Protein AF-A0A4Y2QIJ9-F1 (afdb_monomer_lite)

InterPro domains:
  IPR002156 Ribonuclease H domain [PF00075] (15-137)
  IPR002156 Ribonuclease H domain [PS50879] (11-139)
  IPR005135 Endonuclease/exonuclease/phosphatase [PF14529] (235-350)
  IPR012337 Ribonuclease H-like superfamily [SSF53098] (15-139)
  IPR036397 Ribonuclease H superfamily [G3DSA:3.30.420.10] (7-136)
  IPR036691 Endonuclease/exonuclease/phosphatase superfamily [G3DSA:3.60.10.10] (137-353)
  IPR036691 Endonuclease/exonuclease/phosphatase superfamily [SSF56219] (145-352)

Foldseek 3Di:
DDFQDAAQDDPPFQWEKEKFWDADPLKIKIKIFTDGPNHTDDMDIWTDDSPDDRLLRRLVNLLVVLVVCVVVVGAYNYEYQPPVNVVLSRDDDDPDPSSVSSNVSCVVSRVRYNYHYDHPPDPPVNNVVRVVRRVVLSVDKQKEKEAELLLDLLLLQVVLVVCVVPVHFKYKYAQANDDPQHGPNADPLWDKWAADTDTRGIIMTGPPPPWPKAWDDHHHFKTWIWGDDNNWIEIEMHGEADLPDDLVVVLVVVVVSVPDDGDWYKYWYQQNFDDVQQWPDDHDPSNVVVVVSCVVVQKDWQDDPPAFFQAADPPDGHNRITMMIHPVVSVFKPPWGQDPPDSVDRGTMTMIIGSD

Radius of gyration: 23.05 Å; chains: 1; bounding box: 62×37×63 Å

Secondary structure (DSSP, 8-state):
-------S--TT-SEEEEEEEEEETTEEEEEEEEEETTEEEEEEEEEEPTT--HHHHHHHHHHHHHHHHHHTT--EEEEES-HHHHHHHHSS--S-HHHHHHHHHHHHTTTTEEEEE--TTSS-HHHHHHHHHHHHHTT-EEEEEEEE-TT-HHHHHHHHHHHHHHT--EEEEES--EETTEE-SS-TTSEEEEPSTTS--EEEEE--TTS--EEEEE-SSEEEEEEEETTEEEEEEEEE--TTS-SHHHHHHHHHHHTSS-SEEEEEEE-----TTTSSS---HHHHHHHHHHHHTT-EEE--SSPPPSEE-SS-EE--EEEEE-HHHHTTEEEEEE--S--SSSBPPEEEEEE-

Organism: Araneus ventricosus (NCBI:txid182803)

Sequence (356 aa):
MKLVSLPEHLPDATYEVYTDGSKINEETGLAVCILKDNDNSQNFLFKLKPYNSVFQAELEAIQFAANWAASENSKINLYTDSLSSILTLQSASSRSNFVNKAKTDLFKAKNLVGLSWVKAHVGIQGNELADQKAKLATTTEIKRVQVNLHHSIAATSTIVQRAKDQNISIACVQEMHQVRAAPVGIPSLLKLFVTQREVLKAGIICFNQDLPIMKVVSAINTVGATLPYRGKNLLIINVYCPPKKELQHTLDELENCLMLPHDTVLITGDFNSKSPVWGRDSEDERGRQLMEFVLSKGLAIVKEEDTIPTFEGSRIRSWVDITISDPFLLENIFQWRVDVEPTNSDHNSILHSQHE

pLDDT: mean 91.45, std 7.22, range [54.84, 98.69]

Structure (mmCIF, N/CA/C/O backbone):
data_AF-A0A4Y2QIJ9-F1
#
_entry.id   AF-A0A4Y2QIJ9-F1
#
loop_
_atom_site.group_PDB
_atom_site.id
_atom_site.type_symbol
_atom_site.label_atom_id
_atom_site.label_alt_id
_atom_site.label_comp_id
_atom_site.label_asym_id
_atom_site.label_entity_id
_atom_site.label_seq_id
_atom_site.pdbx_PDB_ins_code
_atom_site.Cartn_x
_atom_site.Cartn_y
_atom_site.Cartn_z
_atom_site.occupancy
_atom_site.B_iso_or_equiv
_atom_site.auth_seq_id
_atom_site.auth_comp_id
_atom_site.auth_asym_id
_atom_site.auth_atom_id
_atom_site.pdbx_PDB_model_num
AT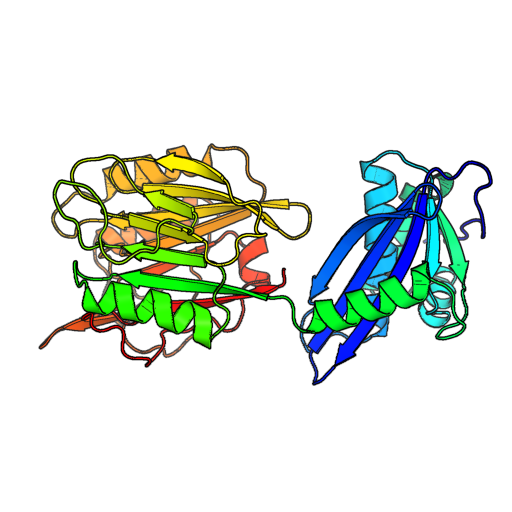OM 1 N N . MET A 1 1 ? -34.871 1.329 12.564 1.00 54.84 1 MET A N 1
ATOM 2 C CA . MET A 1 1 ? -33.537 0.871 13.016 1.00 54.84 1 MET A CA 1
ATOM 3 C C . MET A 1 1 ? -33.576 0.755 14.533 1.00 54.84 1 MET A C 1
ATOM 5 O O . MET A 1 1 ? -34.164 1.636 15.149 1.00 54.84 1 MET A O 1
ATOM 9 N N . LYS A 1 2 ? -33.089 -0.345 15.123 1.00 56.00 2 LYS A N 1
ATOM 10 C CA . LYS A 1 2 ? -33.176 -0.574 16.579 1.00 56.00 2 LYS A CA 1
ATOM 11 C C . LYS A 1 2 ? -32.126 0.280 17.300 1.00 56.00 2 LYS A C 1
ATOM 13 O O . LYS A 1 2 ? -31.017 0.405 16.789 1.00 56.00 2 LYS A O 1
ATOM 18 N N . LEU A 1 3 ? -32.492 0.873 18.439 1.00 61.41 3 LEU A N 1
ATOM 19 C CA . LEU A 1 3 ? -31.545 1.549 19.332 1.00 61.41 3 LEU A CA 1
ATOM 20 C C . LEU A 1 3 ? -30.400 0.586 19.674 1.00 61.41 3 LEU A C 1
ATOM 22 O O . LEU A 1 3 ? -30.655 -0.575 20.004 1.00 61.41 3 LEU A O 1
ATOM 26 N N . VAL A 1 4 ? -29.162 1.069 19.607 1.00 67.88 4 VAL A N 1
ATOM 27 C CA . VAL A 1 4 ? -27.997 0.334 20.101 1.00 67.88 4 VAL A CA 1
ATOM 28 C C . VAL A 1 4 ? -27.775 0.784 21.538 1.00 67.88 4 VAL A C 1
ATOM 30 O O . VAL A 1 4 ? -27.246 1.861 21.786 1.00 67.88 4 VAL A O 1
ATOM 33 N N . SER A 1 5 ? -28.251 -0.022 22.483 1.00 77.62 5 SER A N 1
ATOM 34 C CA . SER A 1 5 ? -27.912 0.110 23.898 1.00 77.62 5 SER A CA 1
ATOM 35 C C . SER A 1 5 ? -26.998 -1.058 24.237 1.00 77.62 5 SER A C 1
ATOM 37 O O . SER A 1 5 ? -27.425 -2.212 24.200 1.00 77.62 5 SER A O 1
ATOM 39 N N . LEU A 1 6 ? -25.724 -0.743 24.453 1.00 86.19 6 LEU A N 1
ATOM 40 C CA . LEU A 1 6 ? -24.725 -1.678 24.952 1.00 86.19 6 LEU A CA 1
ATOM 41 C C . LEU A 1 6 ? -24.644 -1.542 26.477 1.00 86.19 6 LEU A C 1
ATOM 43 O O . LEU A 1 6 ? -24.907 -0.449 26.989 1.00 86.19 6 LEU A O 1
ATOM 47 N N . PRO A 1 7 ? -24.308 -2.619 27.207 1.00 91.69 7 PRO A N 1
ATOM 48 C CA . PRO A 1 7 ? -23.958 -2.492 28.615 1.00 91.69 7 PRO A CA 1
ATOM 49 C C . PRO A 1 7 ? -22.721 -1.598 28.759 1.00 91.69 7 PRO A C 1
ATOM 51 O O . PRO A 1 7 ? -21.870 -1.575 27.875 1.00 91.69 7 PRO A O 1
ATOM 54 N N . GLU A 1 8 ? -22.600 -0.878 29.872 1.00 89.88 8 GLU A N 1
ATOM 55 C CA . GLU A 1 8 ? -21.399 -0.073 30.136 1.00 89.88 8 GLU A CA 1
ATOM 56 C C . GLU A 1 8 ? -20.168 -0.968 30.330 1.00 89.88 8 GLU A C 1
ATOM 58 O O . GLU A 1 8 ? -19.089 -0.668 29.823 1.00 89.88 8 GLU A O 1
ATOM 63 N N . HIS A 1 9 ? -20.346 -2.107 31.004 1.00 92.69 9 HIS A N 1
ATOM 64 C CA . HIS A 1 9 ? -19.265 -3.015 31.365 1.00 92.69 9 HIS A CA 1
ATOM 65 C C . HIS A 1 9 ? -19.709 -4.480 31.271 1.00 92.69 9 HIS A C 1
ATOM 67 O O . HIS A 1 9 ? -20.814 -4.841 31.689 1.00 92.69 9 HIS A O 1
ATOM 73 N N . LEU A 1 10 ? -18.830 -5.326 30.738 1.00 93.75 10 LEU A N 1
ATOM 74 C CA . LEU A 1 10 ? -18.953 -6.776 30.709 1.00 93.75 10 LEU A CA 1
ATOM 75 C C . LEU A 1 10 ? -18.001 -7.375 31.760 1.00 93.75 10 LEU A C 1
ATOM 77 O O . LEU A 1 10 ? -16.786 -7.240 31.620 1.00 93.75 10 LEU A O 1
ATOM 81 N N . PRO A 1 11 ? -18.520 -8.066 32.793 1.00 88.88 11 PRO A N 1
ATOM 82 C CA . PRO A 1 11 ? -17.699 -8.580 33.894 1.00 88.88 11 PRO A CA 1
ATOM 83 C C . PRO A 1 11 ? -16.759 -9.723 33.480 1.00 88.88 11 PRO A C 1
ATOM 85 O O . PRO A 1 11 ? -15.837 -10.052 34.216 1.00 88.88 11 PRO A O 1
ATOM 88 N N . ASP A 1 12 ? -17.003 -10.347 32.328 1.00 92.06 12 ASP A N 1
ATOM 89 C CA . ASP A 1 12 ? -16.194 -11.426 31.761 1.00 9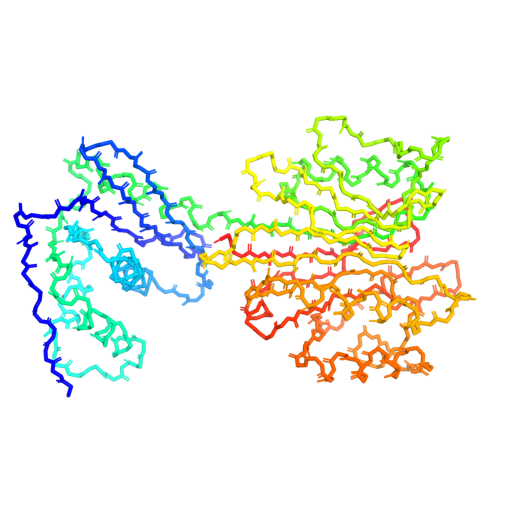2.06 12 ASP A CA 1
ATOM 90 C C . ASP A 1 12 ? -15.488 -11.014 30.457 1.00 92.06 12 ASP A C 1
ATOM 92 O O . ASP A 1 12 ? -15.211 -11.850 29.592 1.00 92.06 12 ASP A O 1
ATOM 96 N N . ALA A 1 13 ? -15.210 -9.715 30.298 1.00 93.06 13 ALA A N 1
ATOM 97 C CA . ALA A 1 13 ? -14.377 -9.222 29.210 1.00 93.06 13 ALA A CA 1
ATOM 98 C C . ALA A 1 13 ? -12.948 -9.769 29.320 1.00 93.06 13 ALA A C 1
ATOM 100 O O . ALA A 1 13 ? -12.354 -9.827 30.392 1.00 93.06 13 ALA A O 1
ATOM 101 N N . THR A 1 14 ? -12.393 -10.173 28.180 1.00 95.62 14 THR A N 1
ATOM 102 C CA . THR A 1 14 ? -11.007 -10.648 28.067 1.00 95.62 14 THR A CA 1
ATOM 103 C C . THR A 1 14 ? -10.028 -9.494 27.857 1.00 95.62 14 THR A C 1
ATOM 105 O O . THR A 1 14 ? -8.853 -9.620 28.196 1.00 95.62 14 THR A O 1
ATOM 108 N N . TYR A 1 15 ? -10.507 -8.384 27.290 1.00 97.00 15 TYR A N 1
ATOM 109 C CA . TYR A 1 15 ? -9.686 -7.235 26.930 1.00 97.00 15 TYR A CA 1
ATOM 110 C C . TYR A 1 15 ? -10.344 -5.924 27.346 1.00 97.00 15 TYR A C 1
ATOM 112 O O . TYR A 1 15 ? -11.557 -5.744 27.206 1.00 97.00 15 TYR A O 1
ATOM 120 N N . GLU A 1 16 ? -9.503 -4.986 27.760 1.00 97.44 16 GLU A N 1
ATOM 121 C CA . GLU A 1 16 ? -9.857 -3.584 27.937 1.00 97.44 16 GLU A CA 1
ATOM 122 C C . GLU A 1 16 ? -9.381 -2.838 26.685 1.00 97.44 16 GLU A C 1
ATOM 124 O O . GLU A 1 16 ? -8.212 -2.918 26.308 1.00 97.44 16 GLU A O 1
ATOM 129 N N . VAL A 1 17 ? -10.286 -2.154 25.994 1.00 97.88 17 VAL A N 1
ATOM 130 C CA . VAL A 1 17 ? -10.015 -1.509 24.707 1.00 97.88 17 VAL A CA 1
ATOM 131 C C . VAL A 1 17 ? -10.253 -0.016 24.837 1.00 97.88 17 VAL A C 1
ATOM 133 O O . VAL A 1 17 ? -11.321 0.405 25.261 1.00 97.88 17 VAL A O 1
ATOM 136 N N . TYR A 1 18 ? -9.276 0.791 24.443 1.00 98.25 18 TYR A N 1
ATOM 137 C CA . TYR A 1 18 ? -9.359 2.248 24.462 1.00 98.25 18 TYR A CA 1
ATOM 138 C C . TYR A 1 18 ? -9.296 2.788 23.041 1.00 98.25 18 TYR A C 1
ATOM 140 O O . TYR A 1 18 ? -8.520 2.295 22.222 1.00 98.25 18 TYR A O 1
ATOM 148 N N . THR A 1 19 ? -10.107 3.795 22.745 1.00 98.06 19 THR A N 1
ATOM 149 C CA . THR A 1 19 ? -10.166 4.412 21.417 1.00 98.06 19 THR A CA 1
ATOM 150 C C . THR A 1 19 ? -10.087 5.916 21.504 1.00 98.06 19 THR A C 1
ATOM 152 O O . THR A 1 19 ? -10.649 6.489 22.434 1.00 98.06 19 THR A O 1
ATOM 155 N N . ASP A 1 20 ? -9.459 6.522 20.504 1.00 97.81 20 ASP A N 1
ATOM 156 C CA . ASP A 1 20 ? -9.386 7.973 20.364 1.00 97.81 20 ASP A CA 1
ATOM 157 C C . ASP A 1 20 ? -9.325 8.380 18.886 1.00 97.81 20 ASP A C 1
ATOM 159 O O . ASP A 1 20 ? -8.860 7.618 18.023 1.00 97.81 20 ASP A O 1
ATOM 163 N N . GLY A 1 21 ? -9.797 9.590 18.598 1.00 96.44 21 GLY A N 1
ATOM 164 C CA . GLY A 1 21 ? -9.720 10.258 17.311 1.00 96.44 21 GLY A CA 1
ATOM 165 C C . GLY A 1 21 ? -8.987 11.591 17.434 1.00 96.44 21 GLY A C 1
ATOM 166 O O . GLY A 1 21 ? -9.374 12.476 18.187 1.00 96.44 21 GLY A O 1
ATOM 167 N N . SER A 1 22 ? -7.967 11.804 16.607 1.00 94.69 22 SER A N 1
ATOM 168 C CA . SER A 1 22 ? -7.167 13.027 16.632 1.00 94.69 22 SER A CA 1
ATOM 169 C C . SER A 1 22 ? -7.190 13.759 15.298 1.00 94.69 22 SER A C 1
ATOM 171 O O . SER A 1 22 ? -7.307 13.152 14.233 1.00 94.69 22 SER A O 1
ATOM 173 N N . LYS A 1 23 ? -7.048 15.086 15.351 1.00 93.69 23 LYS A N 1
ATOM 174 C CA . LYS A 1 23 ? -6.828 15.919 14.168 1.00 93.69 23 LYS A CA 1
ATOM 175 C C . LYS A 1 23 ? -5.707 16.922 14.432 1.00 93.69 23 LYS A C 1
ATOM 177 O O . LYS A 1 23 ? -5.821 17.755 15.329 1.00 93.69 23 LYS A O 1
ATOM 182 N N . ILE A 1 24 ? -4.638 16.850 13.640 1.00 86.25 24 ILE A N 1
ATOM 183 C CA . ILE A 1 24 ? -3.457 17.722 13.717 1.00 86.25 24 ILE A CA 1
ATOM 184 C C . ILE A 1 24 ? -3.141 18.225 12.308 1.00 86.25 24 ILE A C 1
ATOM 186 O O . ILE A 1 24 ? -3.001 17.423 11.397 1.00 86.25 24 ILE A O 1
ATOM 190 N N . ASN A 1 25 ? -2.983 19.540 12.116 1.00 83.12 25 ASN A N 1
ATOM 191 C CA . ASN A 1 25 ? -2.602 20.139 10.822 1.00 83.12 25 ASN A CA 1
ATOM 192 C C . ASN A 1 25 ? -3.468 19.670 9.632 1.00 83.12 25 ASN A C 1
ATOM 194 O O . ASN A 1 25 ? -2.941 19.315 8.584 1.00 83.12 25 ASN A O 1
ATOM 198 N N . GLU A 1 26 ? -4.792 19.641 9.803 1.00 82.50 26 GLU A N 1
ATOM 199 C CA . GLU A 1 26 ? -5.766 19.085 8.843 1.00 82.50 26 GLU A CA 1
ATOM 200 C C . GLU A 1 26 ? -5.695 17.570 8.591 1.00 82.50 26 GLU A C 1
ATOM 202 O O . GLU A 1 26 ? -6.558 17.026 7.908 1.00 82.50 26 GLU A O 1
ATOM 207 N N . GLU A 1 27 ? -4.764 16.858 9.214 1.00 83.75 27 GLU A N 1
ATOM 208 C CA . GLU A 1 27 ? -4.661 15.405 9.135 1.00 83.75 27 GLU A CA 1
ATOM 209 C C . GLU A 1 27 ? -5.441 14.754 10.265 1.00 83.75 27 GLU A C 1
ATOM 211 O O . GLU A 1 27 ? -5.302 15.133 11.428 1.00 83.75 27 GLU A O 1
ATOM 216 N N . THR A 1 28 ? -6.262 13.764 9.928 1.00 89.81 28 THR A N 1
ATOM 217 C CA . THR A 1 28 ? -7.117 13.073 10.896 1.00 89.81 28 THR A CA 1
ATOM 218 C C . THR A 1 28 ? -6.624 11.646 11.077 1.00 89.81 28 THR A C 1
ATOM 220 O O . THR A 1 28 ? -6.362 10.954 10.099 1.00 89.81 28 THR A O 1
ATOM 223 N N . GLY A 1 29 ? -6.497 11.198 12.317 1.00 91.94 29 GLY A N 1
ATOM 224 C CA . GLY A 1 29 ? -6.043 9.863 12.679 1.00 91.94 29 GLY A CA 1
ATOM 225 C C . GLY A 1 29 ? -6.938 9.279 13.758 1.00 91.94 29 GLY A C 1
ATOM 226 O O . GLY A 1 29 ? -7.604 10.012 14.484 1.00 91.94 29 GLY A O 1
ATOM 227 N N . LEU A 1 30 ? -6.977 7.959 13.850 1.00 94.31 30 LEU A N 1
ATOM 228 C CA . LEU A 1 30 ? -7.685 7.255 14.909 1.00 94.31 30 LEU A CA 1
ATOM 229 C C . LEU A 1 30 ? -6.822 6.120 15.446 1.00 94.31 30 LEU A C 1
ATOM 231 O O . LEU A 1 30 ? -5.966 5.593 14.727 1.00 94.31 30 LEU A O 1
ATOM 235 N N . ALA A 1 31 ? -7.075 5.726 16.688 1.00 95.50 31 ALA A N 1
ATOM 236 C CA . ALA A 1 31 ? -6.424 4.578 17.291 1.00 95.50 31 ALA A CA 1
ATOM 237 C C . ALA A 1 31 ? -7.385 3.686 18.076 1.00 95.50 31 ALA A C 1
ATOM 239 O O . ALA A 1 31 ? -8.376 4.146 18.643 1.00 95.50 31 ALA A O 1
ATOM 240 N N . VAL A 1 32 ? -7.041 2.398 18.119 1.00 97.06 32 VAL A N 1
ATOM 241 C CA . VAL A 1 32 ? -7.670 1.370 18.950 1.00 97.06 32 VAL A CA 1
ATOM 242 C C . VAL A 1 32 ? -6.566 0.611 19.683 1.00 97.06 32 VAL A C 1
ATOM 244 O O . VAL A 1 32 ? -5.753 -0.073 19.059 1.00 97.06 32 VAL A O 1
ATOM 247 N N . CYS A 1 33 ? -6.527 0.747 21.003 1.00 96.88 33 CYS A N 1
ATOM 248 C CA . CYS A 1 33 ? -5.517 0.172 21.884 1.00 96.88 33 CYS A CA 1
ATOM 249 C C . CYS A 1 33 ? -6.130 -0.956 22.709 1.00 96.88 33 CYS A C 1
ATOM 251 O O . CYS A 1 33 ? -7.067 -0.728 23.468 1.00 96.88 33 CYS A O 1
ATOM 253 N N . ILE A 1 34 ? -5.602 -2.166 22.561 1.00 96.25 34 ILE A N 1
ATOM 254 C CA . ILE A 1 34 ? -6.105 -3.387 23.188 1.00 96.25 34 ILE A CA 1
ATOM 255 C C . ILE A 1 34 ? -5.151 -3.790 24.301 1.00 96.25 34 ILE A C 1
ATOM 257 O O . ILE A 1 34 ? -3.984 -4.114 24.057 1.00 96.25 34 ILE A O 1
ATOM 261 N N . LEU A 1 35 ? -5.660 -3.777 25.527 1.00 96.31 35 LEU A N 1
ATOM 262 C CA . LEU A 1 35 ? -4.942 -4.153 26.731 1.00 96.31 35 LEU A CA 1
ATOM 263 C C . LEU A 1 35 ? -5.474 -5.490 27.245 1.00 96.31 35 LEU A C 1
ATOM 265 O O . LEU A 1 35 ? -6.681 -5.737 27.269 1.00 96.31 35 LEU A O 1
ATOM 269 N N . LYS A 1 36 ? -4.556 -6.348 27.682 1.00 94.38 36 LYS A N 1
ATOM 270 C CA . LYS A 1 36 ? -4.861 -7.601 28.370 1.00 94.38 36 LYS A CA 1
ATOM 271 C C . LYS A 1 36 ? -4.128 -7.592 29.701 1.00 94.38 36 LYS A C 1
ATOM 273 O O . LYS A 1 36 ? -2.933 -7.332 29.721 1.00 94.38 36 LYS A O 1
ATOM 278 N N . ASP A 1 37 ? -4.845 -7.835 30.794 1.00 89.56 37 ASP A N 1
ATOM 279 C CA . ASP A 1 37 ? -4.282 -7.792 32.152 1.00 89.56 37 ASP A CA 1
ATOM 280 C C . ASP A 1 37 ? -3.562 -6.454 32.464 1.00 89.56 37 ASP A C 1
ATOM 282 O O . ASP A 1 37 ? -2.552 -6.423 33.158 1.00 89.56 37 ASP A O 1
ATOM 286 N N . ASN A 1 38 ? -4.099 -5.338 31.943 1.00 84.00 38 ASN A N 1
ATOM 287 C CA . ASN A 1 38 ? -3.532 -3.973 31.957 1.00 84.00 38 ASN A CA 1
ATOM 288 C C . ASN A 1 38 ? -2.234 -3.758 31.160 1.00 84.00 38 ASN A C 1
ATOM 290 O O . ASN A 1 38 ? -1.767 -2.622 31.066 1.00 84.00 38 ASN A O 1
ATOM 294 N N . ASP A 1 39 ? -1.695 -4.790 30.520 1.00 89.50 39 ASP A N 1
ATOM 295 C CA . ASP A 1 39 ? -0.560 -4.652 29.619 1.00 89.50 39 ASP A CA 1
ATOM 296 C C . ASP A 1 39 ? -1.029 -4.376 28.189 1.00 89.50 39 ASP A C 1
ATOM 298 O O . ASP A 1 39 ? -1.986 -4.967 27.680 1.00 89.50 39 ASP A O 1
ATOM 302 N N . ASN A 1 40 ? -0.332 -3.463 27.512 1.00 91.06 40 ASN A N 1
ATOM 303 C CA . ASN A 1 40 ? -0.583 -3.158 26.109 1.00 91.06 40 ASN A CA 1
ATOM 304 C C . ASN A 1 40 ? -0.273 -4.384 25.234 1.00 91.06 40 ASN A C 1
ATOM 306 O O . ASN A 1 40 ? 0.892 -4.744 25.058 1.00 91.06 40 ASN A O 1
ATOM 310 N N . SER A 1 41 ? -1.313 -4.988 24.657 1.00 88.94 41 SER A N 1
ATOM 311 C CA . SER A 1 41 ? -1.207 -6.202 23.848 1.00 88.94 41 SER A CA 1
ATOM 312 C C . SER A 1 41 ? -1.114 -5.888 22.358 1.00 88.94 41 SER A C 1
ATOM 314 O O . SER A 1 41 ? -0.232 -6.414 21.681 1.00 88.94 41 SER A O 1
ATOM 316 N N . GLN A 1 42 ? -2.008 -5.047 21.835 1.00 88.75 42 GLN A N 1
ATOM 317 C CA . GLN A 1 42 ? -2.078 -4.736 20.408 1.00 88.75 42 GLN A CA 1
ATOM 318 C C . GLN A 1 42 ? -2.611 -3.322 20.186 1.00 88.75 42 GLN A C 1
ATOM 320 O O . GLN A 1 42 ? -3.502 -2.876 20.896 1.00 88.75 42 GLN A O 1
ATOM 325 N N . ASN A 1 43 ? -2.094 -2.628 19.170 1.00 89.75 43 ASN A N 1
ATOM 326 C CA . ASN A 1 43 ? -2.580 -1.309 18.777 1.00 89.75 43 ASN A CA 1
ATOM 327 C C . ASN A 1 43 ? -2.869 -1.277 17.282 1.00 89.75 43 ASN A C 1
ATOM 329 O O . ASN A 1 43 ? -2.071 -1.769 16.486 1.00 89.75 43 ASN A O 1
ATOM 333 N N . PHE A 1 44 ? -3.971 -0.637 16.920 1.00 86.50 44 PHE A N 1
ATOM 334 C CA . PHE A 1 44 ? -4.333 -0.328 15.547 1.00 86.50 44 PHE A CA 1
ATOM 335 C C . PHE A 1 44 ? -4.382 1.180 15.383 1.00 86.50 44 PHE A C 1
ATOM 337 O O . PHE A 1 44 ? -5.033 1.865 16.169 1.00 86.50 44 PHE A O 1
ATOM 344 N N . LEU A 1 45 ? -3.661 1.692 14.396 1.00 88.62 45 LEU A N 1
ATOM 345 C CA . LEU A 1 45 ? -3.603 3.107 14.065 1.00 88.62 45 LEU A CA 1
ATOM 346 C C . LEU A 1 45 ? -4.048 3.231 12.618 1.00 88.62 45 LEU A C 1
ATOM 348 O O . LEU A 1 45 ? -3.567 2.475 11.781 1.00 88.62 45 LEU A O 1
ATOM 352 N N . PHE A 1 46 ? -4.953 4.163 12.335 1.00 83.12 46 PHE A N 1
ATOM 353 C CA . PHE A 1 46 ? -5.369 4.434 10.965 1.00 83.12 46 PHE A CA 1
ATOM 354 C C . PHE A 1 46 ? -5.398 5.929 10.719 1.00 83.12 46 PHE A C 1
ATOM 356 O O . PHE A 1 46 ? -6.006 6.688 11.477 1.00 83.12 46 PHE A O 1
ATOM 363 N N . LYS A 1 47 ? -4.797 6.345 9.608 1.00 84.25 47 LYS A N 1
ATOM 364 C CA . LYS A 1 47 ? -4.963 7.702 9.100 1.00 84.25 47 LYS A CA 1
ATOM 365 C C . LYS A 1 47 ? -6.231 7.780 8.242 1.00 84.25 47 LYS A C 1
ATOM 367 O O . LYS A 1 47 ? -6.484 6.923 7.393 1.00 84.25 47 LYS A O 1
ATOM 372 N N . LEU A 1 48 ? -7.058 8.786 8.504 1.00 84.44 48 LEU A N 1
ATOM 373 C CA . LEU A 1 48 ? -8.265 9.109 7.746 1.00 84.44 48 LEU A CA 1
ATOM 374 C C . LEU A 1 48 ? -7.980 10.214 6.723 1.00 84.44 48 LEU A C 1
ATOM 376 O O . LEU A 1 48 ? -6.926 10.847 6.740 1.00 84.44 48 LEU A O 1
ATOM 380 N N . LYS A 1 49 ? -8.938 10.463 5.822 1.00 80.25 49 LYS A N 1
ATOM 381 C CA . LYS A 1 49 ? -8.786 11.500 4.796 1.00 80.25 49 LYS A CA 1
ATOM 382 C C . LYS A 1 49 ? -8.765 12.888 5.461 1.00 80.25 49 LYS A C 1
ATOM 384 O O . LYS A 1 49 ? -9.456 13.083 6.462 1.00 80.25 49 LYS A O 1
ATOM 389 N N . PRO A 1 50 ? -8.062 13.889 4.898 1.00 76.19 50 PRO A N 1
ATOM 390 C CA . PRO A 1 50 ? -7.899 15.201 5.548 1.00 76.19 50 PRO A CA 1
ATOM 391 C C . PRO A 1 50 ? -9.221 15.927 5.872 1.00 76.19 50 PRO A C 1
ATOM 393 O O . PRO A 1 50 ? -9.351 16.658 6.855 1.00 76.19 50 PRO A O 1
ATOM 396 N N . TYR A 1 51 ? -10.256 15.686 5.063 1.00 84.19 51 TYR A N 1
ATOM 397 C CA . TYR A 1 51 ? -11.587 16.262 5.265 1.00 84.19 51 TYR A CA 1
ATOM 398 C C . TYR A 1 51 ? -12.421 15.560 6.347 1.00 84.19 51 TYR A C 1
ATOM 400 O O . TYR A 1 51 ? -13.531 16.011 6.638 1.00 84.19 51 TYR A O 1
ATOM 408 N N . ASN A 1 52 ? -11.940 14.456 6.928 1.00 90.44 52 ASN A N 1
ATOM 409 C CA . ASN A 1 52 ? -12.617 13.827 8.051 1.00 90.44 52 ASN A CA 1
ATOM 410 C C . ASN A 1 52 ? -12.557 14.723 9.299 1.00 90.44 52 ASN A C 1
ATOM 412 O O . ASN A 1 52 ? -11.659 15.549 9.475 1.00 90.44 52 ASN A O 1
ATOM 416 N N . SER A 1 53 ? -13.565 14.592 10.161 1.00 94.06 53 SER A N 1
ATOM 417 C CA . SER A 1 53 ? -13.598 15.266 11.459 1.00 94.06 53 SER A CA 1
ATOM 418 C C . SER A 1 53 ? -13.134 14.335 12.576 1.00 94.06 53 SER A C 1
ATOM 420 O O . SER A 1 53 ? -13.239 13.115 12.453 1.00 94.06 53 SER A O 1
ATOM 422 N N . VAL A 1 54 ? -12.714 14.912 13.706 1.00 95.69 54 VAL A N 1
ATOM 423 C CA . VAL A 1 54 ? -12.430 14.157 14.941 1.00 95.69 54 VAL A CA 1
ATOM 424 C C . VAL A 1 54 ? -13.612 13.259 15.312 1.00 95.69 54 VAL A C 1
ATOM 426 O O . VAL A 1 54 ? -13.438 12.079 15.562 1.00 95.69 54 VAL A O 1
ATOM 429 N N . PHE A 1 55 ? -14.843 13.767 15.217 1.00 95.12 55 PHE A N 1
ATOM 430 C CA . PHE A 1 55 ? -16.046 12.969 15.471 1.00 95.12 55 PHE A CA 1
ATOM 431 C C . PHE A 1 55 ? -16.162 11.720 14.576 1.00 95.12 55 PHE A C 1
ATOM 433 O O . PHE A 1 55 ? -16.616 10.673 15.028 1.00 95.12 55 PHE A O 1
ATOM 440 N N . GLN A 1 56 ? -15.774 11.813 13.301 1.00 94.50 56 GLN A N 1
ATOM 441 C CA . GLN A 1 56 ? -15.759 10.643 12.421 1.00 94.50 56 GLN A CA 1
ATOM 442 C C . GLN A 1 56 ? -14.644 9.667 12.801 1.00 94.50 56 GLN A C 1
ATOM 444 O O . GLN A 1 56 ? -14.878 8.466 12.741 1.00 94.50 56 GLN A O 1
ATOM 449 N N . ALA A 1 57 ? -13.478 10.169 13.215 1.00 95.25 57 ALA A N 1
ATOM 450 C CA . ALA A 1 57 ? -12.374 9.349 13.707 1.00 95.25 57 ALA A CA 1
ATOM 451 C C . ALA A 1 57 ? -12.768 8.544 14.950 1.00 95.25 57 ALA A C 1
ATOM 453 O O . ALA A 1 57 ? -12.619 7.327 14.956 1.00 95.25 57 ALA A O 1
ATOM 454 N N . GLU A 1 58 ? -13.369 9.204 15.939 1.00 97.56 58 GLU A N 1
ATOM 455 C CA . GLU A 1 58 ? -13.901 8.578 17.154 1.00 97.56 58 GLU A CA 1
ATOM 456 C C . GLU A 1 58 ? -14.910 7.470 16.844 1.00 97.56 58 GLU A C 1
ATOM 458 O O . GLU A 1 58 ? -14.815 6.345 17.335 1.00 97.56 58 GLU A O 1
ATOM 463 N N . LEU A 1 59 ? -15.889 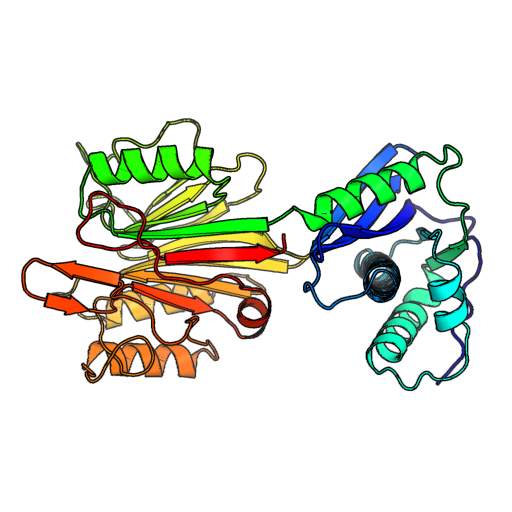7.773 15.986 1.00 95.75 59 LEU A N 1
ATOM 464 C CA . LEU A 1 59 ? -16.942 6.816 15.665 1.00 95.75 59 LEU A CA 1
ATOM 465 C C . LEU A 1 59 ? -16.410 5.617 14.868 1.00 95.75 59 LEU A C 1
ATOM 467 O O . LEU A 1 59 ? -16.856 4.492 15.097 1.00 95.75 59 LEU A O 1
ATOM 471 N N . GLU A 1 60 ? -15.462 5.848 13.958 1.00 94.56 60 GLU A N 1
ATOM 472 C CA . GLU A 1 60 ? -14.796 4.787 13.197 1.00 94.56 60 GLU A CA 1
ATOM 473 C C . GLU A 1 60 ? -13.916 3.922 14.115 1.00 94.56 60 GLU A C 1
ATOM 475 O O . GLU A 1 60 ? -13.903 2.703 13.962 1.00 94.56 60 GLU A O 1
ATOM 480 N N . ALA A 1 61 ? -13.253 4.507 15.120 1.00 96.56 61 ALA A N 1
ATOM 481 C CA . ALA A 1 61 ? -12.480 3.768 16.121 1.00 96.56 61 ALA A CA 1
ATOM 482 C C . ALA A 1 61 ? -13.372 2.820 16.942 1.00 96.56 61 ALA A C 1
ATOM 484 O O . ALA A 1 61 ? -13.067 1.634 17.093 1.00 96.56 61 ALA A O 1
ATOM 485 N N . ILE A 1 62 ? -14.532 3.314 17.392 1.00 97.00 62 ILE A N 1
ATOM 486 C CA . ILE A 1 62 ? -15.546 2.515 18.098 1.00 97.00 62 ILE A CA 1
ATOM 487 C C . ILE A 1 62 ? -16.087 1.394 17.198 1.00 97.00 62 ILE A C 1
ATOM 489 O O . ILE A 1 62 ? -16.217 0.245 17.630 1.00 97.00 62 ILE A O 1
ATOM 493 N N . GLN A 1 63 ? -16.396 1.707 15.935 1.00 95.50 63 GLN A N 1
ATOM 494 C CA . GLN A 1 63 ? -16.858 0.716 14.962 1.00 95.50 63 GLN A CA 1
ATOM 495 C C . GLN A 1 63 ? -15.797 -0.362 14.706 1.00 95.50 63 GLN A C 1
ATOM 497 O O . GLN A 1 63 ? -16.133 -1.548 14.646 1.00 95.50 63 GLN A O 1
ATOM 502 N N . PHE A 1 64 ? -14.528 0.029 14.575 1.00 94.88 64 PHE A N 1
ATOM 503 C CA . PHE A 1 64 ? -13.415 -0.892 14.384 1.00 94.88 64 PHE A CA 1
ATOM 504 C C . PHE A 1 64 ? -13.274 -1.846 15.573 1.00 94.88 64 PHE A C 1
ATOM 506 O O . PHE A 1 64 ? -13.238 -3.058 15.370 1.00 94.88 64 PHE A O 1
ATOM 513 N N . ALA A 1 65 ? -13.269 -1.327 16.804 1.00 96.62 65 ALA A N 1
ATOM 514 C CA . ALA A 1 65 ? -13.174 -2.142 18.016 1.00 96.62 65 ALA A CA 1
ATOM 515 C C . ALA A 1 65 ? -14.307 -3.181 18.113 1.00 96.62 65 ALA A C 1
ATOM 517 O O . ALA A 1 65 ? -14.067 -4.339 18.457 1.00 96.62 65 ALA A O 1
ATOM 518 N N . ALA A 1 66 ? -15.535 -2.800 17.745 1.00 95.06 66 ALA A N 1
ATOM 519 C CA . ALA A 1 66 ? -16.670 -3.720 17.719 1.00 95.06 66 ALA A CA 1
ATOM 520 C C . ALA A 1 66 ? -16.512 -4.834 16.668 1.00 95.06 66 ALA A C 1
ATOM 522 O O . ALA A 1 66 ? -16.830 -5.994 16.937 1.00 95.06 66 ALA A O 1
ATOM 523 N N . ASN A 1 67 ? -16.002 -4.495 15.481 1.00 93.19 67 ASN A N 1
ATOM 524 C CA . ASN A 1 67 ? -15.729 -5.474 14.430 1.00 93.19 67 ASN A CA 1
ATOM 525 C C . ASN A 1 67 ? -14.582 -6.419 14.811 1.00 93.19 67 ASN A C 1
ATOM 527 O O . ASN A 1 67 ? -14.693 -7.617 14.561 1.00 93.19 67 ASN A O 1
ATOM 531 N N . TRP A 1 68 ? -13.536 -5.906 15.463 1.00 94.44 68 TRP A N 1
ATOM 532 C CA . TRP A 1 68 ? -12.439 -6.713 16.000 1.00 94.44 68 TRP A CA 1
ATOM 533 C C . TRP A 1 68 ? -12.931 -7.711 17.057 1.00 94.44 68 TRP A C 1
ATOM 535 O O . TRP A 1 68 ? -12.639 -8.901 16.977 1.00 94.44 68 TRP A O 1
ATOM 545 N N . ALA A 1 69 ? -13.768 -7.265 18.001 1.00 95.19 69 ALA A N 1
ATOM 546 C CA . ALA A 1 69 ? -14.368 -8.155 18.998 1.00 95.19 69 ALA A CA 1
ATOM 547 C C . ALA A 1 69 ? -15.178 -9.288 18.345 1.00 95.19 69 ALA A C 1
ATOM 549 O O . ALA A 1 69 ? -15.110 -10.440 18.774 1.00 95.19 69 ALA A O 1
ATOM 550 N N . ALA A 1 70 ? -15.920 -8.971 17.279 1.00 93.38 70 ALA A N 1
ATOM 551 C CA . ALA A 1 70 ? -16.683 -9.953 16.520 1.00 93.38 70 ALA A CA 1
ATOM 552 C C . ALA A 1 70 ? -15.795 -10.931 15.731 1.00 93.38 70 ALA A C 1
ATOM 554 O O . ALA A 1 70 ? -16.122 -12.116 15.686 1.00 93.38 70 ALA A O 1
ATOM 555 N N . SER A 1 71 ? -14.691 -10.470 15.129 1.00 89.81 71 SER A N 1
ATOM 556 C CA . SER A 1 71 ? -13.776 -11.330 14.363 1.00 89.81 71 SER A CA 1
ATOM 557 C C . SER A 1 71 ? -12.983 -12.281 15.255 1.00 89.81 71 SER A C 1
ATOM 559 O O . SER A 1 71 ? -12.850 -13.454 14.923 1.00 89.81 71 SER A O 1
ATOM 561 N N . GLU A 1 72 ? -12.527 -11.798 16.411 1.00 91.69 72 GLU A N 1
ATOM 562 C CA . GLU A 1 72 ? -11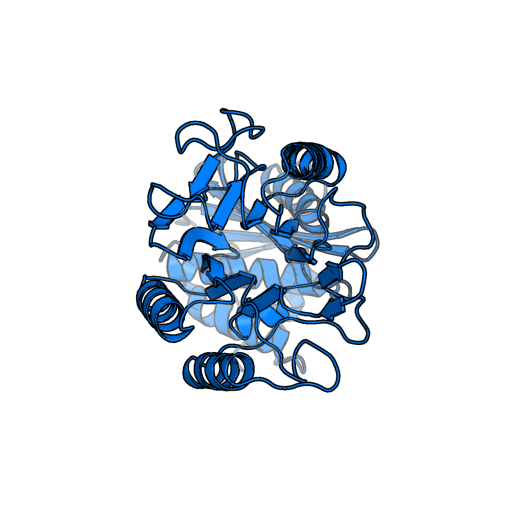.807 -12.598 17.411 1.00 91.69 72 GLU A CA 1
ATOM 563 C C . GLU A 1 72 ? -12.748 -13.401 18.323 1.00 91.69 72 GLU A C 1
ATOM 565 O O . GLU A 1 72 ? -12.293 -14.124 19.210 1.00 91.69 72 GLU A O 1
ATOM 570 N N . ASN A 1 73 ? -14.068 -13.245 18.154 1.00 93.88 73 ASN A N 1
ATOM 571 C CA . ASN A 1 73 ? -15.100 -13.813 19.024 1.00 93.88 73 ASN A CA 1
ATOM 572 C C . ASN A 1 73 ? -14.789 -13.595 20.523 1.00 93.88 73 ASN A C 1
ATOM 574 O O . ASN A 1 73 ? -14.928 -14.498 21.352 1.00 93.88 73 ASN A O 1
ATOM 578 N N . SER A 1 74 ? -14.326 -12.390 20.855 1.00 94.75 74 SER A N 1
ATOM 579 C CA . SER A 1 74 ? -13.799 -12.025 22.171 1.00 94.75 74 SER A CA 1
ATOM 580 C C . SER A 1 74 ? -14.656 -10.946 22.819 1.00 94.75 74 SER A C 1
ATOM 582 O O . SER A 1 74 ? -15.122 -10.022 22.154 1.00 94.75 74 SER A O 1
ATOM 584 N N . LYS A 1 75 ? -14.868 -11.055 24.135 1.00 97.19 75 LYS A N 1
ATOM 585 C CA . LYS A 1 75 ? -15.579 -10.032 24.909 1.00 97.19 75 LYS A CA 1
ATOM 586 C C . LYS A 1 75 ? -14.631 -8.903 25.297 1.00 97.19 75 LYS A C 1
ATOM 588 O O . LYS A 1 75 ? -13.546 -9.179 25.810 1.00 97.19 75 LYS A O 1
ATOM 593 N N . ILE A 1 76 ? -15.053 -7.660 25.100 1.00 97.69 76 ILE A N 1
ATOM 594 C CA . ILE A 1 76 ? -14.263 -6.460 25.374 1.00 97.69 76 ILE A CA 1
ATOM 595 C C . ILE A 1 76 ? -15.044 -5.431 26.189 1.00 97.69 76 ILE A C 1
ATOM 597 O O . ILE A 1 76 ? -16.257 -5.276 26.017 1.00 97.69 76 ILE A O 1
ATOM 601 N N . ASN A 1 77 ? -14.320 -4.675 27.010 1.00 97.75 77 ASN A N 1
ATOM 602 C CA . ASN A 1 77 ? -14.780 -3.403 27.556 1.00 97.75 77 ASN A CA 1
ATOM 603 C C . ASN A 1 77 ? -14.150 -2.268 26.755 1.00 97.75 77 ASN A C 1
ATOM 605 O O . ASN A 1 77 ? -12.941 -2.072 26.807 1.00 97.75 77 ASN A O 1
ATOM 609 N N . LEU A 1 78 ? -14.965 -1.557 25.984 1.00 97.56 78 LEU A N 1
ATOM 610 C CA . LEU A 1 78 ? -14.554 -0.455 25.129 1.00 97.56 78 LEU A CA 1
ATOM 611 C C . LEU A 1 78 ? -14.752 0.887 25.844 1.00 97.56 78 LEU A C 1
ATOM 613 O O . LEU A 1 78 ? -15.860 1.213 26.274 1.00 97.56 78 LEU A O 1
ATOM 617 N N . TYR A 1 79 ? -13.693 1.685 25.903 1.00 97.56 79 TYR A N 1
ATOM 618 C CA . TYR A 1 79 ? -13.661 3.013 26.498 1.00 97.56 79 TYR A CA 1
ATOM 619 C C . TYR A 1 79 ? -13.327 4.075 25.450 1.00 97.56 79 TYR A C 1
ATOM 621 O O . TYR A 1 79 ? -12.373 3.937 24.686 1.00 97.56 79 TYR A O 1
ATOM 629 N N . THR A 1 80 ? -14.101 5.156 25.451 1.00 96.88 80 THR A N 1
ATOM 630 C CA . THR A 1 80 ? -13.887 6.352 24.620 1.00 96.88 80 THR A CA 1
ATOM 631 C C . THR A 1 80 ? -14.178 7.592 25.456 1.00 96.88 80 THR A C 1
ATOM 633 O O . THR A 1 80 ? -15.087 7.577 26.292 1.00 96.88 80 THR A O 1
ATOM 636 N N . ASP A 1 81 ? -13.453 8.683 25.235 1.00 95.62 81 ASP A N 1
ATOM 637 C CA . ASP A 1 81 ? -13.786 9.980 25.831 1.00 95.62 81 ASP A CA 1
ATOM 638 C C . ASP A 1 81 ? -14.743 10.823 24.962 1.00 95.62 81 ASP A C 1
ATOM 640 O O . ASP A 1 81 ? -15.227 11.886 25.378 1.00 95.62 81 ASP A O 1
ATOM 644 N N . SER A 1 82 ? -15.159 10.281 23.815 1.00 96.00 82 SER A N 1
ATOM 645 C CA . SER A 1 82 ? -16.099 10.896 22.888 1.00 96.00 82 SER A CA 1
ATOM 646 C C . SER A 1 82 ? -17.558 10.674 23.300 1.00 96.00 82 SER A C 1
ATOM 648 O O . SER A 1 82 ? -18.299 9.866 22.727 1.00 96.00 82 SER A O 1
ATOM 650 N N . LEU A 1 83 ? -18.027 11.453 24.282 1.00 93.88 83 LEU A N 1
ATOM 651 C CA . LEU A 1 83 ? -19.434 11.425 24.712 1.00 93.88 83 LEU A CA 1
ATOM 652 C C . LEU A 1 83 ? -20.399 11.691 23.540 1.00 93.88 83 LEU A C 1
ATOM 654 O O . LEU A 1 83 ? -21.482 11.109 23.469 1.00 93.88 83 LEU A O 1
ATOM 658 N N . SER A 1 84 ? -19.998 12.534 22.585 1.00 93.75 84 SER A N 1
ATOM 659 C CA . SER A 1 84 ? -20.773 12.822 21.373 1.00 93.75 84 SER A CA 1
ATOM 660 C C . SER A 1 84 ? -20.976 11.579 20.497 1.00 93.75 84 SER A C 1
ATOM 662 O O . SER A 1 84 ? -22.072 11.389 19.955 1.00 93.75 84 SER A O 1
ATOM 664 N N . SER A 1 85 ? -19.970 10.707 20.393 1.00 94.38 85 SER A N 1
ATOM 665 C CA . SER A 1 85 ? -20.056 9.439 19.661 1.00 94.38 85 SER A CA 1
ATOM 666 C C . SER A 1 85 ? -21.009 8.462 20.344 1.00 94.38 85 SER A C 1
ATOM 668 O O . SER A 1 85 ? -21.901 7.924 19.683 1.00 94.38 85 SER A O 1
ATOM 670 N N . ILE A 1 86 ? -20.921 8.319 21.672 1.00 92.88 86 ILE A N 1
ATOM 671 C CA . ILE A 1 86 ? -21.833 7.473 22.463 1.00 92.88 86 ILE A CA 1
ATOM 672 C C . ILE A 1 86 ? -23.285 7.938 22.309 1.00 92.88 86 ILE A C 1
ATOM 674 O O . ILE A 1 86 ? -24.158 7.150 21.935 1.00 92.88 86 ILE A O 1
ATOM 678 N N . LEU A 1 87 ? -23.552 9.230 22.522 1.00 91.88 87 LEU A N 1
ATOM 679 C CA . LEU A 1 87 ? -24.898 9.794 22.381 1.00 91.88 87 LEU A CA 1
ATOM 680 C C . LEU A 1 87 ? -25.438 9.621 20.955 1.00 91.88 87 LEU A C 1
ATOM 682 O O . LEU A 1 87 ? -26.618 9.322 20.754 1.00 91.88 87 LEU A O 1
ATOM 686 N N . THR A 1 88 ? -24.575 9.751 19.944 1.00 91.31 88 THR A N 1
ATOM 687 C CA . THR A 1 88 ? -24.973 9.536 18.550 1.00 91.31 88 THR A CA 1
ATOM 688 C C . THR A 1 88 ? -25.339 8.076 18.287 1.00 91.31 88 THR A C 1
ATOM 690 O O . THR A 1 88 ? -26.341 7.815 17.612 1.00 91.31 88 THR A O 1
ATOM 693 N N . LEU A 1 89 ? -24.595 7.118 18.839 1.00 89.62 89 LEU A N 1
ATOM 694 C CA . LEU A 1 89 ? -24.891 5.687 18.724 1.00 89.62 89 LEU A CA 1
ATOM 695 C C . LEU A 1 89 ? -26.206 5.305 19.425 1.00 89.62 89 LEU A C 1
ATOM 697 O O . LEU A 1 89 ? -26.992 4.536 18.867 1.00 89.62 89 LEU A O 1
ATOM 701 N N . GLN A 1 90 ? -26.489 5.914 20.578 1.00 87.94 90 GLN A N 1
ATOM 702 C CA . GLN A 1 90 ? -27.716 5.698 21.355 1.00 87.94 90 GLN A CA 1
ATOM 703 C C . GLN A 1 90 ? -28.946 6.422 20.789 1.00 87.94 90 GLN A C 1
ATOM 705 O O . GLN A 1 90 ? -30.079 6.037 21.075 1.00 87.94 90 GLN A O 1
ATOM 710 N N . SER A 1 91 ? -28.756 7.462 19.973 1.00 85.31 91 SER A N 1
ATOM 711 C CA . SER A 1 91 ? -29.870 8.203 19.375 1.00 85.31 91 SER A CA 1
ATOM 712 C C . SER A 1 91 ? -30.715 7.333 18.427 1.00 85.31 91 SER A C 1
ATOM 714 O O . SER A 1 91 ? -30.288 6.272 17.956 1.00 85.31 91 SER A O 1
ATOM 716 N N . ALA A 1 92 ? -31.918 7.803 18.082 1.00 73.25 92 ALA A N 1
ATOM 717 C CA . ALA A 1 92 ? -32.727 7.202 17.019 1.00 73.25 92 ALA A CA 1
ATOM 718 C C . ALA A 1 92 ? -32.000 7.243 15.648 1.00 73.25 92 ALA A C 1
ATOM 720 O O . ALA A 1 92 ? -30.866 7.710 15.531 1.00 73.25 92 ALA A O 1
ATOM 721 N N . SER A 1 93 ? -32.611 6.695 14.593 1.00 69.56 93 SER A N 1
ATOM 722 C CA . SER A 1 93 ? -32.006 6.628 13.248 1.00 69.56 93 SER A CA 1
ATOM 723 C C . SER A 1 93 ? -31.359 7.956 12.828 1.00 69.56 93 SER A C 1
ATOM 725 O O . SER A 1 93 ? -32.019 8.994 12.851 1.00 69.56 93 SER A O 1
ATOM 727 N N . SER A 1 94 ? -30.084 7.912 12.429 1.00 76.38 94 SER A N 1
ATOM 728 C CA . SER A 1 94 ? -29.365 9.083 11.923 1.00 76.38 94 SER A CA 1
ATOM 729 C C . SER A 1 94 ? -29.633 9.253 10.428 1.00 76.38 94 SER A C 1
ATOM 731 O O . SER A 1 94 ? -29.891 8.278 9.724 1.00 76.38 94 SER A O 1
ATOM 733 N N . ARG A 1 95 ? -29.533 10.484 9.913 1.00 82.38 95 ARG A N 1
ATOM 734 C CA . ARG 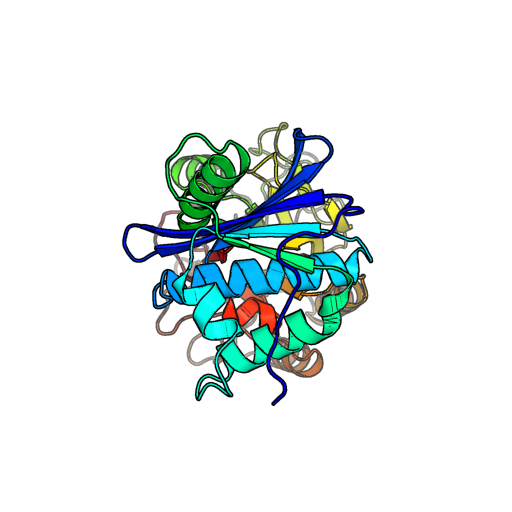A 1 95 ? -29.521 10.731 8.458 1.00 82.38 95 ARG A CA 1
ATOM 735 C C . ARG A 1 95 ? -28.204 10.294 7.804 1.00 82.38 95 ARG A C 1
ATOM 737 O O . ARG A 1 95 ? -28.139 10.179 6.588 1.00 82.38 95 ARG A O 1
ATOM 744 N N . SER A 1 96 ? -27.161 10.064 8.602 1.00 86.12 96 SER A N 1
ATOM 745 C CA . SER A 1 96 ? -25.840 9.670 8.118 1.00 86.12 96 SER A CA 1
ATOM 746 C C . SER A 1 96 ? -25.742 8.156 7.920 1.00 86.12 96 SER A C 1
ATOM 748 O O . SER A 1 96 ? -25.849 7.386 8.877 1.00 86.12 96 SER A O 1
ATOM 750 N N . ASN A 1 97 ? -25.475 7.731 6.680 1.00 85.75 97 ASN A N 1
ATOM 751 C CA . ASN A 1 97 ? -25.215 6.326 6.347 1.00 85.75 97 ASN A CA 1
ATOM 752 C C . ASN A 1 97 ? -24.015 5.763 7.120 1.00 85.75 97 ASN A C 1
ATOM 754 O O . ASN A 1 97 ? -24.058 4.618 7.556 1.00 85.75 97 ASN A O 1
ATOM 758 N N . PHE A 1 98 ? -22.991 6.588 7.346 1.00 85.88 98 PHE A N 1
ATOM 759 C CA . PHE A 1 98 ? -21.816 6.254 8.150 1.00 85.88 98 PHE A CA 1
ATOM 760 C C . PHE A 1 98 ? -22.203 5.861 9.585 1.00 85.88 98 PHE A C 1
ATOM 762 O O . PHE A 1 98 ? -21.910 4.756 10.033 1.00 85.88 98 PHE A O 1
ATOM 769 N N . VAL A 1 99 ? -22.989 6.706 10.261 1.00 89.31 99 VAL A N 1
ATOM 770 C CA . VAL A 1 99 ? -23.485 6.428 11.621 1.00 89.31 99 VAL A CA 1
ATOM 771 C C . VAL A 1 99 ? -24.358 5.172 11.648 1.00 89.31 99 VAL A C 1
ATOM 773 O O . VAL A 1 99 ? -24.259 4.352 12.557 1.00 89.31 99 VAL A O 1
ATOM 776 N N . ASN A 1 100 ? -25.226 5.003 10.651 1.00 88.19 100 ASN A N 1
ATOM 777 C CA . ASN A 1 100 ? -26.111 3.843 10.565 1.00 88.19 100 ASN A CA 1
ATOM 778 C C . ASN A 1 100 ? -25.326 2.535 10.339 1.00 88.19 100 ASN A C 1
ATOM 780 O O . ASN A 1 100 ? -25.699 1.495 10.889 1.00 88.19 100 ASN A O 1
ATOM 784 N N . LYS A 1 101 ? -24.217 2.579 9.590 1.00 88.06 101 LYS A N 1
ATOM 785 C CA . LYS A 1 101 ? -23.298 1.446 9.430 1.00 88.06 101 LYS A CA 1
ATOM 786 C C . LYS A 1 101 ? -22.648 1.080 10.768 1.00 88.06 101 LYS A C 1
ATOM 788 O O . LYS A 1 101 ? -22.787 -0.065 11.189 1.00 88.06 101 LYS A O 1
ATOM 793 N N . ALA A 1 102 ? -22.076 2.055 11.480 1.00 90.62 102 ALA A N 1
ATOM 794 C CA . ALA A 1 102 ? -21.497 1.841 12.809 1.00 90.62 102 ALA A CA 1
ATOM 795 C C . ALA A 1 102 ? -22.515 1.233 13.792 1.00 90.62 102 ALA A C 1
ATOM 797 O O . ALA A 1 102 ? -22.238 0.220 14.429 1.00 90.62 102 ALA A O 1
ATOM 798 N N . LYS A 1 103 ? -23.748 1.764 13.839 1.00 91.50 103 LYS A N 1
ATOM 799 C CA . LYS A 1 103 ? -24.841 1.187 14.647 1.00 91.50 103 LYS A CA 1
ATOM 800 C C . LYS A 1 103 ? -25.136 -0.270 14.283 1.00 91.50 103 LYS A C 1
ATOM 802 O O . LYS A 1 103 ? -25.397 -1.087 15.162 1.00 91.50 103 LYS A O 1
ATOM 807 N N . THR A 1 104 ? -25.129 -0.600 12.994 1.00 90.44 104 THR A N 1
ATOM 808 C CA . THR A 1 104 ? -25.396 -1.966 12.523 1.00 90.44 104 THR A CA 1
ATOM 809 C C . THR A 1 104 ? -24.310 -2.933 12.982 1.00 90.44 104 THR A C 1
ATOM 811 O O . THR A 1 104 ? -24.632 -4.027 13.439 1.00 90.44 104 THR A O 1
ATOM 814 N N . ASP A 1 105 ? -23.046 -2.528 12.896 1.00 90.12 105 ASP A N 1
ATOM 815 C CA . ASP A 1 105 ? -21.913 -3.362 13.296 1.00 90.12 105 ASP A CA 1
ATOM 816 C C . ASP A 1 105 ? -21.851 -3.543 14.819 1.00 90.12 105 ASP A C 1
ATOM 818 O O . ASP A 1 105 ? -21.779 -4.676 15.294 1.00 90.12 105 ASP A O 1
ATOM 822 N N . LEU A 1 106 ? -22.059 -2.475 15.599 1.00 91.88 106 LEU A N 1
ATOM 823 C CA . LEU A 1 106 ? -22.189 -2.587 17.057 1.00 91.88 106 LEU A CA 1
ATOM 824 C C . LEU A 1 106 ? -23.367 -3.481 17.465 1.00 91.88 106 LEU A C 1
ATOM 826 O O . LEU A 1 106 ? -23.263 -4.251 18.415 1.00 91.88 106 LEU A O 1
ATOM 830 N N . PHE A 1 107 ? -24.493 -3.419 16.746 1.00 90.62 107 PHE A N 1
ATOM 831 C CA . PHE A 1 107 ? -25.634 -4.285 17.039 1.00 90.62 107 PHE A CA 1
ATOM 832 C C . PHE A 1 107 ? -25.314 -5.770 16.816 1.00 90.62 107 PHE A C 1
ATOM 834 O O . PHE A 1 107 ? -25.809 -6.614 17.567 1.00 90.62 107 PHE A O 1
ATOM 841 N N . LYS A 1 108 ? -24.488 -6.104 15.815 1.00 90.69 108 LYS A N 1
ATOM 842 C CA . LYS A 1 108 ? -24.005 -7.481 15.607 1.00 90.69 108 LYS A CA 1
ATOM 843 C C . LYS A 1 108 ? -23.099 -7.925 16.759 1.00 90.69 108 LYS A C 1
ATOM 845 O O . LYS A 1 108 ? -23.224 -9.057 17.214 1.00 90.69 108 LYS A O 1
ATOM 850 N N . ALA A 1 109 ? -22.262 -7.022 17.270 1.00 92.12 109 ALA A N 1
ATOM 851 C CA . ALA A 1 109 ? -21.323 -7.277 18.363 1.00 92.12 109 ALA A CA 1
ATOM 852 C C . ALA A 1 109 ? -21.906 -7.039 19.775 1.00 92.12 109 ALA A C 1
ATOM 854 O O . ALA A 1 109 ? -21.174 -7.058 20.761 1.00 92.12 109 ALA A O 1
ATOM 855 N N . LYS A 1 110 ? -23.224 -6.840 19.919 1.00 90.81 110 LYS A N 1
ATOM 856 C CA . LYS A 1 110 ? -23.853 -6.359 21.168 1.00 90.81 110 LYS A CA 1
ATOM 857 C C . LYS A 1 110 ? -23.644 -7.222 22.422 1.00 90.81 110 LYS A C 1
ATOM 859 O O . LYS A 1 110 ? -23.824 -6.732 23.528 1.00 90.81 110 LYS A O 1
ATOM 864 N N . ASN A 1 111 ? -23.332 -8.508 22.249 1.00 92.94 111 ASN A N 1
ATOM 865 C CA . ASN A 1 111 ? -23.066 -9.440 23.353 1.00 92.94 111 ASN A CA 1
ATOM 866 C C . ASN A 1 111 ? -21.563 -9.557 23.673 1.00 92.94 111 ASN A C 1
ATOM 868 O O . ASN A 1 111 ? -21.191 -10.271 24.602 1.00 92.94 111 ASN A O 1
ATOM 872 N N . LEU A 1 112 ? -20.720 -8.913 22.865 1.00 96.19 112 LEU A N 1
ATOM 873 C CA . LEU A 1 112 ? -19.264 -8.951 22.943 1.00 96.19 112 LEU A CA 1
ATOM 874 C C . LEU A 1 112 ? -18.679 -7.620 23.417 1.00 96.19 112 LEU A C 1
ATOM 876 O O . LEU A 1 112 ? -17.551 -7.607 23.881 1.00 96.19 112 LEU A O 1
ATOM 880 N N . VAL A 1 113 ? -19.420 -6.515 23.317 1.00 96.88 113 VAL A N 1
ATOM 881 C CA . VAL A 1 113 ? -18.896 -5.171 23.587 1.00 96.88 113 VAL A CA 1
ATOM 882 C C . VAL A 1 113 ? -19.669 -4.512 24.724 1.00 96.88 113 VAL A C 1
ATOM 884 O O . VAL A 1 113 ? -20.870 -4.265 24.595 1.00 96.88 113 VAL A O 1
ATOM 887 N N . GLY A 1 114 ? -18.969 -4.195 25.814 1.00 96.56 114 GLY A N 1
ATOM 888 C CA . GLY A 1 114 ? -19.372 -3.140 26.743 1.00 96.56 114 GLY A CA 1
ATOM 889 C C . GLY A 1 114 ? -18.839 -1.795 26.252 1.00 96.56 114 GLY A C 1
ATOM 890 O O . GLY A 1 114 ? -17.730 -1.760 25.732 1.00 96.56 114 GLY A O 1
ATOM 891 N N . LEU A 1 115 ? -19.608 -0.709 26.355 1.00 96.56 115 LEU A N 1
ATOM 892 C CA . LEU A 1 115 ? -19.200 0.628 25.901 1.00 96.56 115 LEU A CA 1
ATOM 893 C C . LEU A 1 115 ? -19.368 1.650 27.026 1.00 96.56 115 LEU A C 1
ATOM 895 O O . LEU A 1 115 ? -20.492 1.974 27.407 1.00 96.56 115 LEU A O 1
ATOM 899 N N . SER A 1 116 ? -18.249 2.191 27.500 1.00 96.06 116 SER A N 1
ATOM 900 C CA . SER A 1 116 ? -18.182 3.155 28.596 1.00 96.06 116 SER A CA 1
ATOM 901 C C . SER A 1 116 ? -17.533 4.466 28.164 1.00 96.06 116 SER A C 1
ATOM 903 O O . SER A 1 116 ? -16.576 4.491 27.389 1.00 96.06 116 SER A O 1
ATOM 905 N N . TRP A 1 117 ? -18.036 5.571 28.712 1.00 96.69 117 TRP A N 1
ATOM 906 C CA . TRP A 1 117 ? -17.367 6.861 28.597 1.00 96.69 117 TRP A CA 1
ATOM 907 C C . TRP A 1 117 ? -16.265 6.983 29.652 1.00 96.69 117 TRP A C 1
ATOM 909 O O . TRP A 1 117 ? -16.496 6.683 30.825 1.00 96.69 117 TRP A O 1
ATOM 919 N N . VAL A 1 118 ? -15.096 7.480 29.258 1.00 95.50 118 VAL A N 1
ATOM 920 C CA . VAL A 1 118 ? -14.012 7.851 30.178 1.00 95.50 118 VAL A CA 1
ATOM 921 C C . VAL A 1 118 ? -13.673 9.323 30.036 1.00 95.50 118 VAL A C 1
ATOM 923 O O . VAL A 1 118 ? -13.904 9.945 29.007 1.00 95.50 118 VAL A O 1
ATOM 926 N N . LYS A 1 119 ? -13.130 9.919 31.093 1.00 92.00 119 LYS A N 1
ATOM 927 C CA . LYS A 1 119 ? -12.736 11.324 31.048 1.00 92.00 119 LYS A CA 1
ATOM 928 C C . LYS A 1 119 ? -11.372 11.468 30.370 1.00 92.00 119 LYS A C 1
ATOM 930 O O . LYS A 1 119 ? -10.414 10.817 30.780 1.00 92.00 119 LYS A O 1
ATOM 935 N N . ALA A 1 120 ? -11.277 12.385 29.411 1.00 87.69 120 ALA A N 1
ATOM 936 C CA . ALA A 1 120 ? -10.017 12.752 28.775 1.00 87.69 120 ALA A CA 1
ATOM 937 C C . ALA A 1 120 ? -9.010 13.348 29.781 1.00 87.69 120 ALA A C 1
ATOM 939 O O . ALA A 1 120 ? -9.390 14.106 30.681 1.00 87.69 120 ALA A O 1
ATOM 940 N N . HIS A 1 121 ? -7.722 13.055 29.580 1.00 78.31 121 HIS A N 1
ATOM 941 C CA . HIS A 1 121 ? -6.577 13.707 30.241 1.00 78.31 121 HIS A CA 1
ATOM 942 C C . HIS A 1 121 ? -6.577 13.681 31.784 1.00 78.31 121 HIS A C 1
ATOM 944 O O . HIS A 1 121 ? -6.259 14.681 32.431 1.00 78.31 121 HIS A O 1
ATOM 950 N N . VAL A 1 122 ? -6.931 12.543 32.391 1.00 86.38 122 VAL A N 1
ATOM 951 C CA . VAL A 1 122 ? -6.908 12.363 33.860 1.00 86.38 122 VAL A CA 1
ATOM 952 C C . VAL A 1 122 ? -5.974 11.253 34.358 1.00 86.38 122 VAL A C 1
ATOM 954 O O . VAL A 1 122 ? -6.147 10.792 35.483 1.00 86.38 122 VAL A O 1
ATOM 957 N N . GLY A 1 123 ? -4.992 10.806 33.567 1.00 85.75 123 GLY A N 1
ATOM 958 C CA . GLY A 1 123 ? -4.054 9.764 34.011 1.00 85.75 123 GLY A CA 1
ATOM 959 C C . GLY A 1 123 ? -4.505 8.327 33.746 1.00 85.75 123 GLY A C 1
ATOM 960 O O . GLY A 1 123 ? -3.887 7.398 34.263 1.00 85.75 123 GLY A O 1
ATOM 961 N N . ILE A 1 124 ? -5.588 8.105 32.990 1.00 91.56 124 ILE A N 1
ATOM 962 C CA . ILE A 1 124 ? -6.004 6.745 32.613 1.00 91.56 124 ILE A CA 1
ATOM 963 C C . ILE A 1 124 ? -5.049 6.251 31.529 1.00 91.56 124 ILE A C 1
ATOM 965 O O . ILE A 1 124 ? -5.159 6.665 30.377 1.00 91.56 124 ILE A O 1
ATOM 969 N N . GLN A 1 125 ? -4.144 5.345 31.901 1.00 93.00 125 GLN A N 1
ATOM 970 C CA . GLN A 1 125 ? -3.063 4.852 31.043 1.00 93.00 125 GLN A CA 1
ATOM 971 C C . GLN A 1 125 ? -3.539 4.416 29.648 1.00 93.00 125 GLN A C 1
ATOM 973 O O . GLN A 1 125 ? -2.935 4.798 28.650 1.00 93.00 125 GLN A O 1
ATOM 978 N N . GLY A 1 126 ? -4.632 3.651 29.561 1.00 94.38 126 GLY A N 1
ATOM 979 C CA . GLY A 1 126 ? -5.181 3.204 28.279 1.00 94.38 126 GLY A CA 1
ATOM 980 C C . GLY A 1 126 ? -5.723 4.343 27.407 1.00 94.38 126 GLY A C 1
ATOM 981 O O . GLY A 1 126 ? -5.491 4.348 26.201 1.00 94.38 126 GLY A O 1
ATOM 982 N N . ASN A 1 127 ? -6.373 5.347 28.009 1.00 95.75 127 ASN A N 1
ATOM 983 C CA . ASN A 1 127 ? -6.887 6.510 27.276 1.00 95.75 127 ASN A CA 1
ATOM 984 C C . ASN A 1 127 ? -5.749 7.426 26.812 1.00 95.75 127 ASN A C 1
ATOM 986 O O . ASN A 1 127 ? -5.781 7.941 25.704 1.00 95.75 127 ASN A O 1
ATOM 990 N N . GLU A 1 128 ? -4.720 7.613 27.643 1.00 95.44 128 GLU A N 1
ATOM 991 C CA . GLU A 1 128 ? -3.524 8.372 27.260 1.00 95.44 128 GLU A CA 1
ATOM 992 C C . GLU A 1 128 ? -2.744 7.678 26.143 1.00 95.44 128 GLU A C 1
ATOM 994 O O . GLU A 1 128 ? -2.244 8.340 25.235 1.00 95.44 128 GLU A O 1
ATOM 999 N N . LEU A 1 129 ? -2.674 6.345 26.177 1.00 95.06 129 LEU A N 1
ATOM 1000 C CA . LEU A 1 129 ? -2.108 5.563 25.088 1.00 95.06 129 LEU A CA 1
ATOM 1001 C C . LEU A 1 129 ? -2.920 5.756 23.800 1.00 95.06 129 LEU A C 1
ATOM 1003 O O . LEU A 1 129 ? -2.319 6.033 22.765 1.00 95.06 129 LEU A O 1
ATOM 1007 N N . ALA A 1 130 ? -4.252 5.659 23.860 1.00 96.06 130 ALA A N 1
ATOM 1008 C CA . ALA A 1 130 ? -5.118 5.877 22.702 1.00 96.06 130 ALA A CA 1
ATOM 1009 C C . ALA A 1 130 ? -4.929 7.281 22.103 1.00 96.06 130 ALA A C 1
ATOM 1011 O O . ALA A 1 130 ? -4.674 7.378 20.905 1.00 96.06 130 ALA A O 1
ATOM 1012 N N . ASP A 1 131 ? -4.907 8.334 22.928 1.00 95.94 131 ASP A N 1
ATOM 1013 C CA . ASP A 1 131 ? -4.629 9.716 22.499 1.00 95.94 131 ASP A CA 1
ATOM 1014 C C . ASP A 1 131 ? -3.261 9.855 21.816 1.00 95.94 131 ASP A C 1
ATOM 1016 O O . ASP A 1 131 ? -3.143 10.397 20.713 1.00 95.94 131 ASP A O 1
ATOM 1020 N N . GLN A 1 132 ? -2.206 9.291 22.412 1.00 93.94 132 GLN A N 1
ATOM 1021 C CA . GLN A 1 132 ? -0.874 9.295 21.804 1.00 93.94 132 GLN A CA 1
ATOM 1022 C C . GLN A 1 132 ? -0.850 8.554 20.463 1.00 93.94 132 GLN A C 1
ATOM 1024 O O . GLN A 1 132 ? -0.216 9.016 19.510 1.00 93.94 132 GLN A O 1
ATOM 1029 N N . LYS A 1 133 ? -1.526 7.403 20.371 1.00 92.56 133 LYS A N 1
ATOM 1030 C CA . LYS A 1 133 ? -1.586 6.602 19.146 1.00 92.56 133 LYS A CA 1
ATOM 1031 C C . LYS A 1 133 ? -2.445 7.261 18.071 1.00 92.56 133 LYS A C 1
ATOM 1033 O O . LYS A 1 133 ? -2.042 7.224 16.915 1.00 92.56 133 LYS A O 1
ATOM 1038 N N . ALA A 1 134 ? -3.550 7.916 18.411 1.00 92.25 134 ALA A N 1
ATOM 1039 C CA . ALA A 1 134 ? -4.385 8.628 17.446 1.00 92.25 134 ALA A CA 1
ATOM 1040 C C . ALA A 1 134 ? -3.652 9.851 16.880 1.00 92.25 134 ALA A C 1
ATOM 1042 O O . ALA A 1 134 ? -3.695 10.098 15.675 1.00 92.25 134 ALA A O 1
ATOM 1043 N N . LYS A 1 135 ? -2.891 10.567 17.719 1.00 91.25 135 LYS A N 1
ATOM 1044 C CA . LYS A 1 135 ? -1.985 11.637 17.271 1.00 91.25 135 LYS A CA 1
ATOM 1045 C C . LYS A 1 135 ? -0.897 11.101 16.348 1.00 91.25 135 LYS A C 1
ATOM 1047 O O . LYS A 1 135 ? -0.671 11.681 15.291 1.00 91.25 135 LYS A O 1
ATOM 1052 N N . LEU A 1 136 ? -0.265 9.980 16.698 1.00 85.94 136 LEU A N 1
ATOM 1053 C CA . LEU A 1 136 ? 0.703 9.313 15.822 1.00 85.94 136 LEU A CA 1
ATOM 1054 C C . LEU A 1 136 ? 0.055 8.880 14.497 1.00 85.94 136 LEU A C 1
ATOM 1056 O O . LEU A 1 136 ? 0.653 9.048 13.441 1.00 85.94 136 LEU A O 1
ATOM 1060 N N . ALA A 1 137 ? -1.195 8.418 14.529 1.00 86.50 137 ALA A N 1
ATOM 1061 C CA . ALA A 1 137 ? -1.933 8.020 13.337 1.00 86.50 137 ALA A CA 1
ATOM 1062 C C . ALA A 1 137 ? -2.148 9.183 12.350 1.00 86.50 137 ALA A C 1
ATOM 1064 O O . ALA A 1 137 ? -2.272 8.958 11.151 1.00 86.50 137 ALA A O 1
ATOM 1065 N N . THR A 1 138 ? -2.135 10.444 12.805 1.00 82.06 138 THR A N 1
ATOM 1066 C CA . THR A 1 138 ? -2.189 11.608 11.893 1.00 82.06 138 THR A CA 1
ATOM 1067 C C . THR A 1 138 ? -0.941 11.727 11.005 1.00 82.06 138 THR A C 1
ATOM 1069 O O . THR A 1 138 ? -0.986 12.361 9.944 1.00 82.06 138 THR A O 1
ATOM 1072 N N . THR A 1 139 ? 0.167 11.086 11.390 1.00 72.88 139 THR A N 1
ATOM 1073 C CA . THR A 1 139 ? 1.461 11.162 10.700 1.00 72.88 139 THR A CA 1
ATOM 1074 C C . THR A 1 139 ? 1.961 9.825 10.146 1.00 72.88 139 THR A C 1
ATOM 1076 O O . THR A 1 139 ? 2.916 9.839 9.372 1.00 72.88 139 THR A O 1
ATOM 1079 N N . THR A 1 140 ? 1.331 8.689 10.470 1.00 73.06 140 THR A N 1
ATOM 1080 C CA . THR A 1 140 ? 1.711 7.374 9.925 1.00 73.06 140 THR A CA 1
ATOM 1081 C C . THR A 1 140 ? 1.278 7.225 8.470 1.00 73.06 140 THR A C 1
ATOM 1083 O O . THR A 1 140 ? 0.090 7.235 8.131 1.00 73.06 140 THR A O 1
ATOM 1086 N N . GLU A 1 141 ? 2.262 7.080 7.594 1.00 80.06 141 GLU A N 1
ATOM 1087 C CA . GLU A 1 141 ? 2.077 6.819 6.174 1.00 80.06 141 GLU A CA 1
ATOM 1088 C C . GLU A 1 141 ? 3.112 5.802 5.697 1.00 80.06 141 GLU A C 1
ATOM 1090 O O . GLU A 1 141 ? 4.293 5.874 6.043 1.00 80.06 141 GLU A O 1
ATOM 1095 N N . ILE A 1 142 ? 2.682 4.876 4.844 1.00 88.69 142 ILE A N 1
ATOM 1096 C CA . ILE A 1 142 ? 3.597 4.034 4.087 1.00 88.69 142 ILE A CA 1
ATOM 1097 C C . ILE A 1 142 ? 3.913 4.764 2.787 1.00 88.69 142 ILE A C 1
ATOM 1099 O O . ILE A 1 142 ? 3.194 4.651 1.787 1.00 88.69 142 ILE A O 1
ATOM 1103 N N . LYS A 1 143 ? 5.012 5.516 2.808 1.00 93.00 143 LYS A N 1
ATOM 1104 C CA . LYS A 1 143 ? 5.578 6.154 1.619 1.00 93.00 143 LYS A CA 1
ATOM 1105 C C . LYS A 1 143 ? 6.269 5.120 0.750 1.00 93.00 143 LYS A C 1
ATOM 1107 O O . LYS A 1 143 ? 7.144 4.382 1.217 1.00 93.00 143 LYS A O 1
ATOM 1112 N N . ARG A 1 144 ? 5.901 5.090 -0.529 1.00 95.88 144 ARG A N 1
ATOM 1113 C CA . ARG A 1 144 ? 6.493 4.203 -1.526 1.00 95.88 144 ARG A CA 1
ATOM 1114 C C . ARG A 1 144 ? 7.031 4.976 -2.702 1.00 95.88 144 ARG A C 1
ATOM 1116 O O . ARG A 1 144 ? 6.419 5.932 -3.170 1.00 95.88 144 ARG A O 1
ATOM 1123 N N . VAL A 1 145 ? 8.157 4.496 -3.204 1.00 97.38 145 VAL A N 1
ATOM 1124 C CA . VAL A 1 145 ? 8.776 5.009 -4.420 1.00 97.38 145 VAL A CA 1
ATOM 1125 C C . VAL A 1 145 ? 8.943 3.888 -5.437 1.00 97.38 145 VAL A C 1
ATOM 1127 O O . VAL A 1 145 ? 9.344 2.779 -5.091 1.00 97.38 145 VAL A O 1
ATOM 1130 N N . GLN A 1 146 ? 8.622 4.169 -6.691 1.00 97.62 146 GLN A N 1
ATOM 1131 C CA . GLN A 1 146 ? 8.864 3.311 -7.843 1.00 97.62 146 GLN A CA 1
ATOM 1132 C C . GLN A 1 146 ? 9.895 4.000 -8.737 1.00 97.62 146 GLN A C 1
ATOM 1134 O O . GLN A 1 146 ? 9.744 5.184 -9.032 1.00 97.62 146 GLN A O 1
ATOM 1139 N N . VAL A 1 147 ? 10.949 3.294 -9.148 1.00 97.12 147 VAL A N 1
ATOM 1140 C CA . VAL A 1 147 ? 11.981 3.867 -10.027 1.00 97.12 147 VAL A CA 1
ATOM 1141 C C . VAL A 1 147 ? 12.780 2.791 -10.761 1.00 97.12 147 VAL A C 1
ATOM 1143 O O . VAL A 1 147 ? 13.294 1.855 -10.144 1.00 97.12 147 VAL A O 1
ATOM 1146 N N . ASN A 1 148 ? 12.967 2.972 -12.066 1.00 97.06 148 ASN A N 1
ATOM 1147 C CA . ASN A 1 148 ? 13.945 2.209 -12.828 1.00 97.06 148 ASN A CA 1
ATOM 1148 C C . ASN A 1 148 ? 15.338 2.850 -12.654 1.00 97.06 148 ASN A C 1
ATOM 1150 O O . ASN A 1 148 ? 15.548 4.035 -12.921 1.00 97.06 148 ASN A O 1
ATOM 1154 N N . LEU A 1 149 ? 16.297 2.072 -12.151 1.00 95.50 149 LEU A N 1
ATOM 1155 C CA . LEU A 1 149 ? 17.640 2.538 -11.806 1.00 95.50 149 LEU A CA 1
ATOM 1156 C C . LEU A 1 149 ? 18.616 2.512 -12.990 1.00 95.50 149 LEU A C 1
ATOM 1158 O O . LEU A 1 149 ? 19.750 2.959 -12.822 1.00 95.50 149 LEU A O 1
ATOM 1162 N N . HIS A 1 150 ? 18.221 1.961 -14.142 1.00 93.25 150 HIS A N 1
ATOM 1163 C CA . HIS A 1 150 ? 19.032 1.841 -15.357 1.00 93.25 150 HIS A CA 1
ATOM 1164 C C . HIS A 1 150 ? 20.463 1.340 -15.089 1.00 93.25 150 HIS A C 1
ATOM 1166 O O . HIS A 1 150 ? 21.463 1.880 -15.569 1.00 93.25 150 HIS A O 1
ATOM 1172 N N . HIS A 1 151 ? 20.585 0.327 -14.230 1.00 92.25 151 HIS A N 1
ATOM 1173 C CA . HIS A 1 151 ? 21.845 -0.269 -13.790 1.00 92.25 151 HIS A CA 1
ATOM 1174 C C . HIS A 1 151 ? 22.867 0.728 -13.201 1.00 92.25 151 HIS A C 1
ATOM 1176 O O . HIS A 1 151 ? 24.068 0.440 -13.163 1.00 92.25 151 HIS A O 1
ATOM 1182 N N . SER A 1 152 ? 22.414 1.882 -12.702 1.00 93.69 152 SER A N 1
ATOM 1183 C CA . SER A 1 152 ? 23.248 2.953 -12.150 1.00 93.69 152 SER A CA 1
ATOM 1184 C C . SER A 1 152 ? 23.472 2.779 -10.645 1.00 93.69 152 SER A C 1
ATOM 1186 O O . SER A 1 152 ? 22.540 2.834 -9.843 1.00 93.69 152 SER A O 1
ATOM 1188 N N . ILE A 1 153 ? 24.737 2.627 -10.228 1.00 92.88 153 ILE A N 1
ATOM 1189 C CA . ILE A 1 153 ? 25.106 2.627 -8.797 1.00 92.88 153 ILE A CA 1
ATOM 1190 C C . ILE A 1 153 ? 24.750 3.973 -8.155 1.00 92.88 153 ILE A C 1
ATOM 1192 O O . ILE A 1 153 ? 24.297 4.004 -7.012 1.00 92.88 153 ILE A O 1
ATOM 1196 N N . ALA A 1 154 ? 24.928 5.076 -8.891 1.00 94.56 154 ALA A N 1
ATOM 1197 C CA . ALA A 1 154 ? 24.585 6.409 -8.410 1.00 94.56 154 ALA A CA 1
ATOM 1198 C C . ALA A 1 154 ? 23.081 6.517 -8.125 1.00 94.56 154 ALA A C 1
ATOM 1200 O O . ALA A 1 154 ? 22.711 7.022 -7.068 1.00 94.56 154 ALA A O 1
ATOM 1201 N N . ALA A 1 155 ? 22.233 5.957 -8.995 1.00 94.12 155 ALA A N 1
ATOM 1202 C CA . ALA A 1 155 ? 20.791 5.919 -8.769 1.00 94.12 155 ALA A CA 1
ATOM 1203 C C . ALA A 1 155 ? 20.415 5.093 -7.533 1.00 94.12 155 ALA A C 1
ATOM 1205 O O . ALA A 1 155 ? 19.610 5.535 -6.710 1.00 94.12 155 ALA A O 1
ATOM 1206 N N . THR A 1 156 ? 21.062 3.937 -7.332 1.00 95.00 156 THR A N 1
ATOM 1207 C CA . THR A 1 156 ? 20.890 3.145 -6.104 1.00 95.00 156 THR A CA 1
ATOM 1208 C C . THR A 1 156 ? 21.273 3.945 -4.854 1.00 95.00 156 THR A C 1
ATOM 1210 O O . THR A 1 156 ? 20.543 3.946 -3.864 1.00 95.00 156 THR A O 1
ATOM 1213 N N . SER A 1 157 ? 22.409 4.646 -4.866 1.00 94.19 157 SER A N 1
ATOM 1214 C CA . SER A 1 157 ? 22.828 5.470 -3.725 1.00 94.19 157 SER A CA 1
ATOM 1215 C C . SER A 1 157 ? 21.853 6.615 -3.455 1.00 94.19 157 SER A C 1
ATOM 1217 O O . SER A 1 157 ? 21.518 6.868 -2.297 1.00 94.19 157 SER A O 1
ATOM 1219 N N . THR A 1 158 ? 21.352 7.262 -4.508 1.00 95.06 158 THR A N 1
ATOM 1220 C CA . THR A 1 158 ? 20.353 8.325 -4.401 1.00 95.06 158 THR A CA 1
ATOM 1221 C C . THR A 1 158 ? 19.067 7.828 -3.757 1.00 95.06 158 THR A C 1
ATOM 1223 O O . THR A 1 158 ? 18.606 8.455 -2.809 1.00 95.06 158 THR A O 1
ATOM 1226 N N . ILE A 1 159 ? 18.516 6.687 -4.187 1.00 95.44 159 ILE A N 1
ATOM 1227 C CA . ILE A 1 159 ? 17.259 6.190 -3.611 1.00 95.44 159 ILE A CA 1
ATOM 1228 C C . ILE A 1 159 ? 17.418 5.747 -2.152 1.00 95.44 159 ILE A C 1
ATOM 1230 O O . ILE A 1 159 ? 16.534 5.993 -1.335 1.00 95.44 159 ILE A O 1
ATOM 1234 N N . VAL A 1 160 ? 18.566 5.160 -1.792 1.00 95.75 160 VAL A N 1
ATOM 1235 C CA . VAL A 1 160 ? 18.874 4.777 -0.403 1.00 95.75 160 VAL A CA 1
ATOM 1236 C C . VAL A 1 160 ? 19.005 6.005 0.500 1.00 95.75 160 VAL A C 1
ATOM 1238 O O . VAL A 1 160 ? 18.540 5.973 1.639 1.00 95.75 160 VAL A O 1
ATOM 1241 N N . GLN A 1 161 ? 19.633 7.080 0.017 1.00 94.44 161 GLN A N 1
ATOM 1242 C CA . GLN A 1 161 ? 19.756 8.322 0.780 1.00 94.44 161 GLN A CA 1
ATOM 1243 C C . GLN A 1 161 ? 18.402 9.026 0.903 1.00 94.44 161 GLN A C 1
ATOM 1245 O O . GLN A 1 161 ? 17.963 9.331 2.010 1.00 94.44 161 GLN A O 1
ATOM 1250 N N . ARG A 1 162 ? 17.690 9.168 -0.217 1.00 94.00 162 ARG A N 1
ATOM 1251 C CA . ARG A 1 162 ? 16.358 9.771 -0.274 1.00 94.00 162 ARG A CA 1
ATOM 1252 C C . ARG A 1 162 ? 15.366 9.072 0.649 1.00 94.00 162 ARG A C 1
ATOM 1254 O O . ARG A 1 162 ? 14.547 9.729 1.285 1.00 94.00 162 ARG A O 1
ATOM 1261 N N . ALA A 1 163 ? 15.455 7.748 0.767 1.00 94.88 163 ALA A N 1
ATOM 1262 C CA . ALA A 1 163 ? 14.585 7.007 1.665 1.00 94.88 163 ALA A CA 1
ATOM 1263 C C . ALA A 1 163 ? 14.740 7.419 3.132 1.00 94.88 163 ALA A C 1
ATOM 1265 O O . ALA A 1 163 ? 13.741 7.477 3.847 1.00 94.88 163 ALA A O 1
ATOM 1266 N N . LYS A 1 164 ? 15.960 7.766 3.559 1.00 91.94 164 LYS A N 1
ATOM 1267 C CA . LYS A 1 164 ? 16.214 8.315 4.896 1.00 91.94 164 LYS A CA 1
ATOM 1268 C C . LYS A 1 164 ? 15.681 9.737 5.017 1.00 91.94 164 LYS A C 1
ATOM 1270 O O . LYS A 1 164 ? 15.003 10.045 5.986 1.00 91.94 164 LYS A O 1
ATOM 1275 N N . ASP A 1 165 ? 15.959 10.575 4.023 1.00 90.31 165 ASP A N 1
ATOM 1276 C CA . ASP A 1 165 ? 15.625 12.002 4.074 1.00 90.31 165 ASP A CA 1
ATOM 1277 C C . ASP A 1 165 ? 14.105 12.251 4.041 1.00 90.31 165 ASP A C 1
ATOM 1279 O O . ASP A 1 165 ? 13.622 13.234 4.599 1.00 90.31 165 ASP A O 1
ATOM 1283 N N . GLN A 1 166 ? 13.337 11.353 3.411 1.00 89.06 166 GLN A N 1
ATOM 1284 C CA . GLN A 1 166 ? 11.889 11.507 3.205 1.00 89.06 166 GLN A CA 1
ATOM 1285 C C . GLN A 1 166 ? 11.029 10.488 3.959 1.00 89.06 166 GLN A C 1
ATOM 1287 O O . GLN A 1 166 ? 9.806 10.488 3.788 1.00 89.06 166 GLN A O 1
ATOM 1292 N N . ASN A 1 167 ? 11.640 9.641 4.794 1.00 90.00 167 ASN A N 1
ATOM 1293 C CA . ASN A 1 167 ? 10.977 8.528 5.482 1.00 90.00 167 ASN A CA 1
ATOM 1294 C C . ASN A 1 167 ? 10.216 7.603 4.511 1.00 90.00 167 ASN A C 1
ATOM 1296 O O . ASN A 1 167 ? 9.070 7.227 4.753 1.00 90.00 167 ASN A O 1
ATOM 1300 N N . ILE A 1 168 ? 10.842 7.245 3.384 1.00 94.75 168 ILE A N 1
ATOM 1301 C CA . ILE A 1 168 ? 10.272 6.269 2.444 1.00 94.75 168 ILE A CA 1
ATOM 1302 C C . ILE A 1 168 ? 10.374 4.891 3.081 1.00 94.75 168 ILE A C 1
ATOM 1304 O O . ILE A 1 168 ? 11.454 4.468 3.484 1.00 94.75 168 ILE A O 1
ATOM 1308 N N . SER A 1 169 ? 9.261 4.167 3.142 1.00 95.56 169 SER A N 1
ATOM 1309 C CA . SER A 1 169 ? 9.209 2.857 3.785 1.00 95.56 169 SER A CA 1
ATOM 1310 C C . SER A 1 169 ? 9.607 1.730 2.834 1.00 95.56 169 SER A C 1
ATOM 1312 O O . SER A 1 169 ? 10.282 0.789 3.254 1.00 95.56 169 SER A O 1
ATOM 1314 N N . ILE A 1 170 ? 9.194 1.806 1.562 1.00 97.75 170 ILE A N 1
ATOM 1315 C CA . ILE A 1 170 ? 9.428 0.762 0.550 1.00 97.75 170 ILE A CA 1
ATOM 1316 C C . ILE A 1 170 ? 9.823 1.398 -0.792 1.00 97.75 170 ILE A C 1
ATOM 1318 O O . ILE A 1 170 ? 9.190 2.355 -1.233 1.00 97.75 170 ILE A O 1
ATOM 1322 N N . ALA A 1 171 ? 10.818 0.832 -1.481 1.00 98.12 171 ALA A N 1
ATOM 1323 C CA . ALA A 1 171 ? 11.089 1.121 -2.891 1.00 98.12 171 ALA A CA 1
ATOM 1324 C C . ALA A 1 171 ? 10.841 -0.099 -3.783 1.00 98.12 171 ALA A C 1
ATOM 1326 O O . ALA A 1 171 ? 11.332 -1.190 -3.497 1.00 98.12 171 ALA A O 1
ATOM 1327 N N . CYS A 1 172 ? 10.133 0.107 -4.890 1.00 98.38 172 CYS A N 1
ATOM 1328 C CA . CYS A 1 172 ? 9.988 -0.839 -5.991 1.00 98.38 172 CYS A CA 1
ATOM 1329 C C . CYS A 1 172 ? 10.928 -0.408 -7.121 1.00 98.38 172 CYS A C 1
ATOM 1331 O O . CYS A 1 172 ? 10.657 0.554 -7.837 1.00 98.38 172 CYS A O 1
ATOM 1333 N N . VAL A 1 173 ? 12.065 -1.090 -7.239 1.00 97.69 173 VAL A N 1
ATOM 1334 C CA . VAL A 1 173 ? 13.145 -0.720 -8.160 1.00 97.69 173 VAL A CA 1
ATOM 1335 C C . VAL A 1 173 ? 13.229 -1.669 -9.349 1.00 97.69 173 VAL A C 1
ATOM 1337 O O . VAL A 1 173 ? 13.017 -2.873 -9.190 1.00 97.69 173 VAL A O 1
ATOM 1340 N N . GLN A 1 174 ? 13.559 -1.150 -10.527 1.00 97.25 174 GLN A N 1
ATOM 1341 C CA . GLN A 1 174 ? 13.850 -1.942 -11.728 1.00 97.25 174 GLN A CA 1
ATOM 1342 C C . GLN A 1 174 ? 15.303 -1.728 -12.170 1.00 97.25 174 GLN A C 1
ATOM 1344 O O . GLN A 1 174 ? 15.930 -0.745 -11.779 1.00 97.25 174 GLN A O 1
ATOM 1349 N N . GLU A 1 175 ? 15.851 -2.682 -12.927 1.00 94.44 175 GLU A N 1
ATOM 1350 C CA . GLU A 1 175 ? 17.220 -2.658 -13.466 1.00 94.44 175 GLU A CA 1
ATOM 1351 C C . GLU A 1 175 ? 18.294 -2.269 -12.432 1.00 94.44 175 GLU A C 1
ATOM 1353 O O . GLU A 1 175 ? 19.075 -1.338 -12.617 1.00 94.44 175 GLU A O 1
ATOM 1358 N N . MET A 1 176 ? 18.373 -2.986 -11.310 1.00 93.50 176 MET A N 1
ATOM 1359 C CA . MET A 1 176 ? 19.424 -2.723 -10.319 1.00 93.50 176 MET A CA 1
ATOM 1360 C C . MET A 1 176 ? 20.824 -2.974 -10.900 1.00 93.50 176 MET A C 1
ATOM 1362 O O . MET A 1 176 ? 21.036 -3.874 -11.720 1.00 93.50 176 MET A O 1
ATOM 1366 N N . HIS A 1 177 ? 21.817 -2.215 -10.427 1.00 91.75 177 HIS A N 1
ATOM 1367 C CA . HIS A 1 177 ? 23.216 -2.532 -10.705 1.00 91.75 177 HIS A CA 1
ATOM 1368 C C . HIS A 1 177 ? 23.635 -3.820 -9.983 1.00 91.75 177 HIS A C 1
ATOM 1370 O O . HIS A 1 177 ? 23.379 -3.978 -8.785 1.00 91.75 177 HIS A O 1
ATOM 1376 N N . GLN A 1 178 ? 24.330 -4.717 -10.688 1.00 90.00 178 GLN A N 1
ATOM 1377 C CA . GLN A 1 178 ? 24.769 -6.001 -10.144 1.00 90.00 178 GLN A CA 1
ATOM 1378 C C . GLN A 1 178 ? 26.237 -6.313 -10.454 1.00 90.00 178 GLN A C 1
ATOM 1380 O O . GLN A 1 178 ? 26.722 -6.071 -11.556 1.00 90.00 178 GLN A O 1
ATOM 1385 N N . VAL A 1 179 ? 26.923 -6.946 -9.502 1.00 87.50 179 VAL A N 1
ATOM 1386 C CA . VAL A 1 179 ? 28.263 -7.524 -9.673 1.00 87.50 179 VAL A CA 1
ATOM 1387 C C . VAL A 1 179 ? 28.187 -8.995 -9.291 1.00 87.50 179 VAL A C 1
ATOM 1389 O O . VAL A 1 179 ? 27.748 -9.332 -8.196 1.00 87.50 179 VAL A O 1
ATOM 1392 N N . ARG A 1 180 ? 28.600 -9.891 -10.200 1.00 84.81 180 ARG A N 1
ATOM 1393 C CA . ARG A 1 180 ? 28.526 -11.356 -10.000 1.00 84.81 180 ARG A CA 1
ATOM 1394 C C . ARG A 1 180 ? 27.123 -11.827 -9.563 1.00 84.81 180 ARG A C 1
ATOM 1396 O O . ARG A 1 180 ? 26.997 -12.640 -8.654 1.00 84.81 180 ARG A O 1
ATOM 1403 N N . ALA A 1 181 ? 26.083 -11.287 -10.208 1.00 80.31 181 ALA A N 1
ATOM 1404 C CA . ALA A 1 181 ? 24.666 -11.553 -9.922 1.00 80.31 181 ALA A CA 1
ATOM 1405 C C . ALA A 1 181 ? 24.184 -11.164 -8.505 1.00 80.31 181 ALA A C 1
ATOM 1407 O O . ALA A 1 181 ? 23.127 -11.619 -8.069 1.00 80.31 181 ALA A O 1
ATOM 1408 N N . ALA A 1 182 ? 24.931 -10.314 -7.794 1.00 85.44 182 ALA A N 1
ATOM 1409 C CA . ALA A 1 182 ? 24.516 -9.719 -6.529 1.00 85.44 182 ALA A CA 1
ATOM 1410 C C . ALA A 1 182 ? 24.280 -8.206 -6.698 1.00 85.44 182 ALA A C 1
ATOM 1412 O O . ALA A 1 182 ? 25.067 -7.555 -7.392 1.00 85.44 182 ALA A O 1
ATOM 1413 N N . PRO A 1 183 ? 23.235 -7.635 -6.074 1.00 88.19 183 PRO A N 1
ATOM 1414 C CA . PRO A 1 183 ? 22.969 -6.202 -6.143 1.00 88.19 183 PRO A CA 1
ATOM 1415 C C . PRO A 1 183 ? 24.058 -5.418 -5.407 1.00 88.19 183 PRO A C 1
ATOM 1417 O O . PRO A 1 183 ? 24.567 -5.863 -4.377 1.00 88.19 183 PRO A O 1
ATOM 1420 N N . VAL A 1 184 ? 24.401 -4.234 -5.917 1.00 90.25 184 VAL A N 1
ATOM 1421 C CA . VAL A 1 184 ? 25.414 -3.347 -5.321 1.00 90.25 184 VAL A CA 1
ATOM 1422 C C . VAL A 1 184 ? 24.778 -2.034 -4.879 1.00 90.25 184 VAL A C 1
ATOM 1424 O O . VAL A 1 184 ? 23.907 -1.500 -5.557 1.00 90.25 184 VAL A O 1
ATOM 1427 N N . GLY A 1 185 ? 25.244 -1.496 -3.749 1.00 89.19 185 GLY A N 1
ATOM 1428 C CA . GLY A 1 185 ? 24.826 -0.188 -3.232 1.00 89.19 185 GLY A CA 1
ATOM 1429 C C . GLY A 1 185 ? 23.647 -0.227 -2.257 1.00 89.19 185 GLY A C 1
ATOM 1430 O O . GLY A 1 185 ? 23.300 0.810 -1.701 1.00 89.19 185 GLY A O 1
ATOM 1431 N N . ILE A 1 186 ? 23.066 -1.404 -2.003 1.00 92.25 186 ILE A N 1
ATOM 1432 C CA . ILE A 1 186 ? 21.987 -1.593 -1.025 1.00 92.25 186 ILE A CA 1
ATOM 1433 C C . ILE A 1 186 ? 22.595 -2.075 0.307 1.00 92.25 186 ILE A C 1
ATOM 1435 O O . ILE A 1 186 ? 23.267 -3.109 0.318 1.00 92.25 186 ILE A O 1
ATOM 1439 N N . PRO A 1 187 ? 22.388 -1.359 1.431 1.00 92.88 187 PRO A N 1
ATOM 1440 C CA . PRO A 1 187 ? 22.855 -1.795 2.746 1.00 92.88 187 PRO A CA 1
ATOM 1441 C C . PRO A 1 187 ? 22.336 -3.187 3.134 1.00 92.88 187 PRO A C 1
ATOM 1443 O O . PRO A 1 187 ? 21.147 -3.469 3.008 1.00 92.88 187 PRO A O 1
ATOM 1446 N N . SER A 1 188 ? 23.210 -4.035 3.683 1.00 89.75 188 SER A N 1
ATOM 1447 C CA . SER A 1 188 ? 22.892 -5.429 4.045 1.00 89.75 188 SER A CA 1
ATOM 1448 C C . SER A 1 188 ? 21.835 -5.583 5.144 1.00 89.75 188 SER A C 1
ATOM 1450 O O . SER A 1 188 ? 21.246 -6.651 5.272 1.00 89.75 188 SER A O 1
ATOM 1452 N N . LEU A 1 189 ? 21.593 -4.532 5.934 1.00 91.94 189 LEU A N 1
ATOM 1453 C CA . LEU A 1 189 ? 20.564 -4.504 6.980 1.00 91.94 189 LEU A CA 1
ATOM 1454 C C . LEU A 1 189 ? 19.136 -4.380 6.426 1.00 91.94 189 LEU A C 1
ATOM 1456 O O . LEU A 1 189 ? 18.173 -4.571 7.168 1.00 91.94 189 LEU A O 1
ATOM 1460 N N . LEU A 1 190 ? 18.989 -3.994 5.156 1.00 95.00 190 LEU A N 1
ATOM 1461 C CA . LEU A 1 190 ? 17.689 -3.807 4.525 1.00 95.00 190 LEU A CA 1
ATOM 1462 C C . LEU A 1 190 ? 17.145 -5.141 4.022 1.00 95.00 190 LEU A C 1
ATOM 1464 O O . LEU A 1 190 ? 17.875 -5.953 3.449 1.00 95.00 190 LEU A O 1
ATOM 1468 N N . LYS A 1 191 ? 15.833 -5.346 4.172 1.00 96.12 191 LYS A N 1
ATOM 1469 C CA . LYS A 1 191 ? 15.163 -6.475 3.520 1.00 96.12 191 LYS A CA 1
ATOM 1470 C C . LYS A 1 191 ? 15.094 -6.160 2.025 1.00 96.12 191 LYS A C 1
ATOM 1472 O O . LYS A 1 191 ? 14.493 -5.161 1.631 1.00 96.12 191 LYS A O 1
ATOM 1477 N N . LEU A 1 192 ? 15.716 -7.008 1.212 1.00 96.00 192 LEU A N 1
ATOM 1478 C CA . LEU A 1 192 ? 15.717 -6.903 -0.242 1.00 96.00 192 LEU A CA 1
ATOM 1479 C C . LEU A 1 192 ? 15.133 -8.176 -0.852 1.00 96.00 192 LEU A C 1
ATOM 1481 O O . LEU A 1 192 ? 15.651 -9.278 -0.660 1.00 96.00 192 LEU A O 1
ATOM 1485 N N . PHE A 1 193 ? 14.069 -8.012 -1.627 1.00 96.25 193 PHE A N 1
ATOM 1486 C CA . PHE A 1 193 ? 13.452 -9.078 -2.404 1.00 96.25 193 PHE A CA 1
ATOM 1487 C C . PHE A 1 193 ? 13.709 -8.820 -3.881 1.00 96.25 193 PHE A C 1
ATOM 1489 O O . PHE A 1 193 ? 13.538 -7.698 -4.334 1.00 96.25 193 PHE A O 1
ATOM 1496 N N . VAL A 1 194 ? 14.121 -9.836 -4.634 1.00 95.56 194 VAL A N 1
ATOM 1497 C CA . VAL A 1 194 ? 14.472 -9.697 -6.055 1.00 95.56 194 VAL A CA 1
ATOM 1498 C C . VAL A 1 194 ? 13.850 -10.804 -6.897 1.00 95.56 194 VAL A C 1
ATOM 1500 O O . VAL A 1 194 ? 13.435 -11.846 -6.369 1.00 95.56 194 VAL A O 1
ATOM 1503 N N . THR A 1 195 ? 13.798 -10.571 -8.206 1.00 94.19 195 THR A N 1
ATOM 1504 C CA . THR A 1 195 ? 13.510 -11.588 -9.227 1.00 94.19 195 THR A CA 1
ATOM 1505 C C . THR A 1 195 ? 14.521 -12.742 -9.179 1.00 94.19 195 THR A C 1
ATOM 1507 O O . THR A 1 195 ? 15.531 -12.683 -8.470 1.00 94.19 195 THR A O 1
ATOM 1510 N N . GLN A 1 196 ? 14.248 -13.819 -9.918 1.00 86.94 196 GLN A N 1
ATOM 1511 C CA . GLN A 1 196 ? 15.151 -14.965 -10.025 1.00 86.94 196 GLN A CA 1
ATOM 1512 C C . GLN A 1 196 ? 16.555 -14.552 -10.503 1.00 86.94 196 GLN A C 1
ATOM 1514 O O . GLN A 1 196 ? 16.758 -13.483 -11.081 1.00 86.94 196 GLN A O 1
ATOM 1519 N N . ARG A 1 197 ? 17.544 -15.402 -10.188 1.00 66.44 197 ARG A N 1
ATOM 1520 C CA . ARG A 1 197 ? 18.979 -15.137 -10.396 1.00 66.44 197 ARG A CA 1
ATOM 1521 C C . ARG A 1 197 ? 19.316 -14.902 -11.882 1.00 66.44 197 ARG A C 1
ATOM 1523 O O . ARG A 1 197 ? 18.534 -15.240 -12.757 1.00 66.44 197 ARG A O 1
ATOM 1530 N N . GLU A 1 198 ? 20.519 -14.364 -12.116 1.00 70.06 198 GLU A N 1
ATOM 1531 C CA . GLU A 1 198 ? 21.176 -14.018 -13.400 1.00 70.06 198 GLU A CA 1
ATOM 1532 C C . GLU A 1 198 ? 21.050 -12.548 -13.831 1.00 70.06 198 GLU A C 1
ATOM 1534 O O . GLU A 1 198 ? 22.075 -11.906 -14.079 1.00 70.06 198 GLU A O 1
ATOM 1539 N N . VAL A 1 199 ? 19.845 -11.973 -13.848 1.00 71.31 199 VAL A N 1
ATOM 1540 C CA . VAL A 1 199 ? 19.640 -10.538 -14.126 1.00 71.31 199 VAL A CA 1
ATOM 1541 C C . VAL A 1 199 ? 18.614 -9.989 -13.141 1.00 71.31 199 VAL A C 1
ATOM 1543 O O . VAL A 1 199 ? 17.443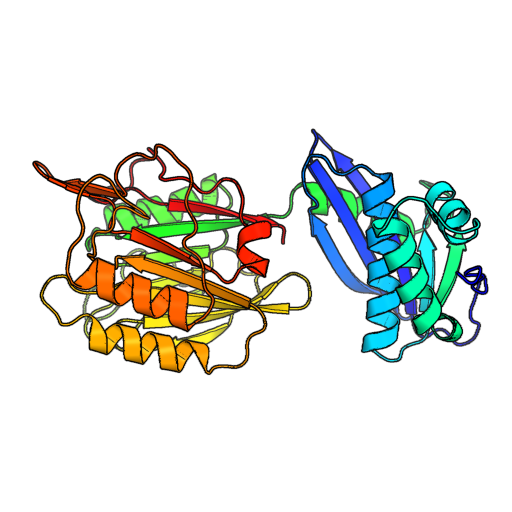 -10.355 -13.200 1.00 71.31 199 VAL A O 1
ATOM 1546 N N . LEU A 1 200 ? 19.050 -9.125 -12.220 1.00 85.31 200 LEU A N 1
ATOM 1547 C CA . LEU A 1 200 ? 18.187 -8.476 -11.226 1.00 85.31 200 LEU A CA 1
ATOM 1548 C C . LEU A 1 200 ? 17.273 -7.430 -11.884 1.00 85.31 200 LEU A C 1
ATOM 1550 O O . LEU A 1 200 ? 17.523 -6.226 -11.817 1.00 85.31 200 LEU A O 1
ATOM 1554 N N . LYS A 1 201 ? 16.220 -7.911 -12.548 1.00 92.06 201 LYS A N 1
ATOM 1555 C CA . LYS A 1 201 ? 15.280 -7.097 -13.324 1.00 92.06 201 LYS A CA 1
ATOM 1556 C C . LYS A 1 201 ? 14.400 -6.217 -12.448 1.00 92.06 201 LYS A C 1
ATOM 1558 O O . LYS A 1 201 ? 14.222 -5.049 -12.766 1.00 92.06 201 LYS A O 1
ATOM 1563 N N . ALA A 1 202 ? 13.883 -6.761 -11.349 1.00 96.38 202 ALA A N 1
ATOM 1564 C CA . ALA A 1 202 ? 13.041 -6.028 -10.412 1.00 96.38 202 ALA A CA 1
ATOM 1565 C C . ALA A 1 202 ? 13.373 -6.392 -8.959 1.00 96.38 202 ALA A C 1
ATOM 1567 O O . ALA A 1 202 ? 13.848 -7.494 -8.658 1.00 96.38 202 ALA A O 1
ATOM 1568 N N . GLY A 1 203 ? 13.130 -5.450 -8.051 1.00 97.00 203 GLY A N 1
ATOM 1569 C CA . GLY A 1 203 ? 13.388 -5.610 -6.627 1.00 97.00 203 GLY A CA 1
ATOM 1570 C C . GLY A 1 203 ? 12.474 -4.778 -5.739 1.00 97.00 203 GLY A C 1
ATOM 1571 O O . GLY A 1 203 ? 11.984 -3.728 -6.138 1.00 97.00 203 GLY A O 1
ATOM 1572 N N . ILE A 1 204 ? 12.244 -5.251 -4.520 1.00 98.25 204 ILE A N 1
ATOM 1573 C CA . ILE A 1 204 ? 11.514 -4.544 -3.468 1.00 98.25 204 ILE A CA 1
ATOM 1574 C C . ILE A 1 204 ? 12.484 -4.347 -2.302 1.00 98.25 204 ILE A C 1
ATOM 1576 O O . ILE A 1 204 ? 12.962 -5.324 -1.721 1.00 98.25 204 ILE A O 1
ATOM 1580 N N . ILE A 1 205 ? 12.784 -3.090 -1.981 1.00 97.94 205 ILE A N 1
ATOM 1581 C CA . ILE A 1 205 ? 13.636 -2.683 -0.859 1.00 97.94 205 ILE A CA 1
ATOM 1582 C C . ILE A 1 205 ? 12.727 -2.212 0.274 1.00 97.94 205 ILE A C 1
ATOM 1584 O O . ILE A 1 205 ? 11.936 -1.295 0.073 1.00 97.94 205 ILE A O 1
ATOM 1588 N N . CYS A 1 206 ? 12.846 -2.799 1.464 1.00 97.56 206 CYS A N 1
ATOM 1589 C CA . CYS A 1 206 ? 12.154 -2.323 2.661 1.00 97.56 206 CYS A CA 1
ATOM 1590 C C . CYS A 1 206 ? 13.121 -1.539 3.550 1.00 97.56 206 CYS A C 1
ATOM 1592 O O . CYS A 1 206 ? 14.065 -2.115 4.097 1.00 97.56 206 CYS A O 1
ATOM 1594 N N . PHE A 1 207 ? 12.869 -0.239 3.693 1.00 96.25 207 PHE A N 1
ATOM 1595 C CA . PHE A 1 207 ? 13.642 0.676 4.535 1.00 96.25 207 PHE A CA 1
ATOM 1596 C C . PHE A 1 207 ? 13.148 0.706 5.978 1.00 96.25 207 PHE A C 1
ATOM 1598 O O . PHE A 1 207 ? 13.963 0.781 6.895 1.00 96.25 207 PHE A O 1
ATOM 1605 N N . ASN A 1 208 ? 11.834 0.593 6.186 1.00 90.94 208 ASN A N 1
ATOM 1606 C CA . ASN A 1 208 ? 11.272 0.450 7.525 1.00 90.94 208 ASN A CA 1
ATOM 1607 C C . ASN A 1 208 ? 11.454 -1.004 8.001 1.00 90.94 208 ASN A C 1
ATOM 1609 O O . ASN A 1 208 ? 10.853 -1.926 7.446 1.00 90.94 208 ASN A O 1
ATOM 1613 N N . GLN A 1 209 ? 12.310 -1.223 9.002 1.00 86.62 209 GLN A N 1
ATOM 1614 C CA . GLN A 1 209 ? 12.613 -2.567 9.511 1.00 86.62 209 GLN A CA 1
ATOM 1615 C C . GLN A 1 209 ? 11.445 -3.195 10.282 1.00 86.62 209 GLN A C 1
ATOM 1617 O O . GLN A 1 209 ? 11.304 -4.425 10.252 1.00 86.62 209 GLN A O 1
ATOM 1622 N N . ASP A 1 210 ? 10.594 -2.357 10.877 1.00 85.50 210 ASP A N 1
ATOM 1623 C CA . ASP A 1 210 ? 9.439 -2.768 11.674 1.00 85.50 210 ASP A CA 1
ATOM 1624 C C . ASP A 1 210 ? 8.265 -3.215 10.798 1.00 85.50 210 ASP A C 1
ATOM 1626 O O . ASP A 1 210 ? 7.390 -3.935 11.274 1.00 85.50 210 ASP A O 1
ATOM 1630 N N . LEU A 1 211 ? 8.268 -2.881 9.497 1.00 87.88 211 LEU A N 1
ATOM 1631 C CA . LEU A 1 211 ? 7.261 -3.387 8.565 1.00 87.88 211 LEU A CA 1
ATOM 1632 C C . LEU A 1 211 ? 7.392 -4.914 8.412 1.00 87.88 211 LEU A C 1
ATOM 1634 O O . LEU A 1 211 ? 8.435 -5.410 7.941 1.00 87.88 211 LEU A O 1
ATOM 1638 N N . PRO A 1 212 ? 6.335 -5.685 8.735 1.00 90.19 212 PRO A N 1
ATOM 1639 C CA . PRO A 1 212 ? 6.331 -7.137 8.613 1.00 90.19 212 PRO A CA 1
ATOM 1640 C C . PRO A 1 212 ? 6.043 -7.561 7.165 1.00 90.19 212 PRO A C 1
ATOM 1642 O O . PRO A 1 212 ? 5.062 -8.236 6.866 1.00 90.19 212 PRO A O 1
ATOM 1645 N N . ILE A 1 213 ? 6.919 -7.140 6.248 1.00 95.44 213 ILE A N 1
ATOM 1646 C CA . ILE A 1 213 ? 6.873 -7.502 4.832 1.00 95.44 213 ILE A CA 1
ATOM 1647 C C . ILE A 1 213 ? 7.581 -8.841 4.579 1.00 95.44 213 ILE A C 1
ATOM 1649 O O . ILE A 1 213 ? 8.683 -9.084 5.083 1.00 95.44 213 ILE A O 1
ATOM 1653 N N . MET A 1 214 ? 6.974 -9.704 3.764 1.00 96.44 214 MET A N 1
ATOM 1654 C CA . MET A 1 214 ? 7.490 -11.035 3.433 1.00 96.44 214 MET A CA 1
ATOM 1655 C C . MET A 1 214 ? 7.451 -11.286 1.931 1.00 96.44 214 MET A C 1
ATOM 1657 O O . MET A 1 214 ? 6.444 -11.031 1.284 1.00 96.44 214 MET A O 1
ATOM 1661 N N . LYS A 1 215 ? 8.527 -11.836 1.362 1.00 97.19 215 LYS A N 1
ATOM 1662 C CA . LYS A 1 215 ? 8.536 -12.266 -0.043 1.00 97.19 215 LYS A CA 1
ATOM 1663 C C . LYS A 1 215 ? 7.646 -13.492 -0.228 1.00 97.19 215 LYS A C 1
ATOM 1665 O O . LYS A 1 215 ? 7.859 -14.493 0.451 1.00 97.19 215 LYS A O 1
ATOM 1670 N N . VAL A 1 216 ? 6.741 -13.440 -1.200 1.00 97.12 216 VAL A N 1
ATOM 1671 C CA . VAL A 1 216 ? 5.836 -14.552 -1.537 1.00 97.12 216 VAL A CA 1
ATOM 1672 C C . VAL A 1 216 ? 6.092 -15.135 -2.923 1.00 97.12 216 VAL A C 1
ATOM 1674 O O . VAL A 1 216 ? 5.806 -16.305 -3.153 1.00 97.12 216 VAL A O 1
ATOM 1677 N N . VAL A 1 217 ? 6.688 -14.362 -3.837 1.00 95.00 217 VAL A N 1
ATOM 1678 C CA . VAL A 1 217 ? 6.970 -14.820 -5.203 1.00 95.00 217 VAL A CA 1
ATOM 1679 C C . VAL A 1 217 ? 8.244 -14.195 -5.760 1.00 95.00 217 VAL A C 1
ATOM 1681 O O . VAL A 1 217 ? 8.607 -13.062 -5.444 1.00 95.00 217 VAL A O 1
ATOM 1684 N N . SER A 1 218 ? 8.955 -14.976 -6.569 1.00 95.69 218 SER A N 1
ATOM 1685 C CA . SER A 1 218 ? 10.156 -14.572 -7.297 1.00 95.69 218 SER A CA 1
ATOM 1686 C C . SER A 1 218 ? 10.169 -15.326 -8.626 1.00 95.69 218 SER A C 1
ATOM 1688 O O . SER A 1 218 ? 10.404 -16.537 -8.666 1.00 95.69 218 SER A O 1
ATOM 1690 N N . ALA A 1 219 ? 9.855 -14.608 -9.698 1.00 94.56 219 ALA A N 1
ATOM 1691 C CA . ALA A 1 219 ? 9.815 -15.077 -11.078 1.00 94.56 219 ALA A CA 1
ATOM 1692 C C . ALA A 1 219 ? 10.909 -14.378 -11.905 1.00 94.56 219 ALA A C 1
ATOM 1694 O O . ALA A 1 219 ? 11.797 -13.729 -11.342 1.00 94.56 219 ALA A O 1
ATOM 1695 N N . ILE A 1 220 ? 10.898 -14.540 -13.228 1.00 93.75 220 ILE A N 1
ATOM 1696 C CA . ILE A 1 220 ? 11.956 -14.014 -14.094 1.00 93.75 220 ILE A CA 1
ATOM 1697 C C . ILE A 1 220 ? 11.838 -12.492 -14.214 1.00 93.75 220 ILE A C 1
ATOM 1699 O O . ILE A 1 220 ? 12.853 -11.807 -14.104 1.00 93.75 220 ILE A O 1
ATOM 1703 N N . ASN A 1 221 ? 10.633 -11.964 -14.442 1.00 95.69 221 ASN A N 1
ATOM 1704 C CA . ASN A 1 221 ? 10.379 -10.525 -14.606 1.00 95.69 221 ASN A CA 1
ATOM 1705 C C . ASN A 1 221 ? 9.709 -9.893 -13.378 1.00 95.69 221 ASN A C 1
ATOM 1707 O O . ASN A 1 221 ? 9.695 -8.668 -13.252 1.00 95.69 221 ASN A O 1
ATOM 1711 N N . THR A 1 222 ? 9.184 -10.727 -12.480 1.00 96.88 222 THR A N 1
ATOM 1712 C CA . THR A 1 222 ? 8.299 -10.306 -11.393 1.00 96.88 222 THR A CA 1
ATOM 1713 C C . THR A 1 222 ? 8.810 -10.747 -10.023 1.00 96.88 222 THR A C 1
ATOM 1715 O O . THR A 1 222 ? 9.262 -11.877 -9.834 1.00 96.88 222 THR A O 1
ATOM 1718 N N . VAL A 1 223 ? 8.715 -9.870 -9.029 1.00 97.75 223 VAL A N 1
ATOM 1719 C CA . VAL A 1 223 ? 8.903 -10.202 -7.611 1.00 97.75 223 VAL A CA 1
ATOM 1720 C C . VAL A 1 223 ? 7.705 -9.694 -6.827 1.00 97.75 223 VAL A C 1
ATOM 1722 O O . VAL A 1 223 ? 7.191 -8.619 -7.117 1.00 97.75 223 VAL A O 1
ATOM 1725 N N . GLY A 1 224 ? 7.259 -10.446 -5.826 1.00 97.88 224 GLY A N 1
ATOM 1726 C CA . GLY A 1 224 ? 6.124 -10.037 -5.012 1.00 97.88 224 GLY A CA 1
ATOM 1727 C C . GLY A 1 224 ? 6.329 -10.311 -3.534 1.00 97.88 224 GLY A C 1
ATOM 1728 O O . GLY A 1 224 ? 6.978 -11.285 -3.132 1.00 97.88 224 GLY A O 1
ATOM 1729 N N . ALA A 1 225 ? 5.777 -9.421 -2.724 1.00 98.25 225 ALA A N 1
ATOM 1730 C CA . ALA A 1 225 ? 5.855 -9.451 -1.279 1.00 98.25 225 ALA A CA 1
ATOM 1731 C C . ALA A 1 225 ? 4.516 -9.048 -0.661 1.00 98.25 225 ALA A C 1
ATOM 1733 O O . ALA A 1 225 ? 3.802 -8.224 -1.220 1.00 98.25 225 ALA A O 1
ATOM 1734 N N . THR A 1 226 ? 4.186 -9.605 0.496 1.00 97.69 226 THR A N 1
ATOM 1735 C CA . THR A 1 226 ? 2.968 -9.279 1.239 1.00 97.69 226 THR A CA 1
ATOM 1736 C C . THR A 1 226 ? 3.290 -8.528 2.519 1.00 97.69 226 THR A C 1
ATOM 1738 O O . THR A 1 226 ? 4.316 -8.799 3.146 1.00 97.69 226 THR A O 1
ATOM 1741 N N . LEU A 1 227 ? 2.407 -7.622 2.933 1.00 94.56 227 LEU A N 1
ATOM 1742 C CA . LEU A 1 227 ? 2.423 -7.022 4.265 1.00 94.56 227 LEU A CA 1
ATOM 1743 C C . LEU A 1 227 ? 0.993 -6.828 4.802 1.00 94.56 227 LEU A C 1
ATOM 1745 O O . LEU A 1 227 ? 0.068 -6.621 4.014 1.00 94.56 227 LEU A O 1
ATOM 1749 N N . PRO A 1 228 ? 0.804 -6.826 6.130 1.00 88.25 228 PRO A N 1
ATOM 1750 C CA . PRO A 1 228 ? -0.408 -6.319 6.756 1.00 88.25 228 PRO A CA 1
ATOM 1751 C C . PRO A 1 228 ? -0.637 -4.848 6.393 1.00 88.25 228 PRO A C 1
ATOM 1753 O O . PRO A 1 228 ? 0.280 -4.033 6.459 1.00 88.25 228 PRO A O 1
ATOM 1756 N N . TYR A 1 229 ? -1.867 -4.520 6.022 1.00 83.12 229 TYR A N 1
ATOM 1757 C CA . TYR A 1 229 ? -2.308 -3.184 5.648 1.00 83.12 229 TYR A CA 1
ATOM 1758 C C . TYR A 1 229 ? -3.764 -3.006 6.071 1.00 83.12 229 TYR A C 1
ATOM 1760 O O . TYR A 1 229 ? -4.643 -3.688 5.548 1.00 83.12 229 TYR A O 1
ATOM 1768 N N . ARG A 1 230 ? -4.044 -2.124 7.035 1.00 74.44 230 ARG A N 1
ATOM 1769 C CA . ARG A 1 230 ? -5.413 -1.833 7.506 1.00 74.44 230 ARG A CA 1
ATOM 1770 C C . ARG A 1 230 ? -6.283 -3.062 7.836 1.00 74.44 230 ARG A C 1
ATOM 1772 O O . ARG A 1 230 ? -7.449 -3.136 7.449 1.00 74.44 230 ARG A O 1
ATOM 1779 N N . GLY A 1 231 ? -5.704 -4.047 8.528 1.00 70.12 231 GLY A N 1
ATOM 1780 C CA . GLY A 1 231 ? -6.384 -5.304 8.886 1.00 70.12 231 GLY A CA 1
ATOM 1781 C C . GLY A 1 231 ? -6.583 -6.285 7.721 1.00 70.12 231 GLY A C 1
ATOM 1782 O O . GLY A 1 231 ? -7.287 -7.277 7.874 1.00 70.12 231 GLY A O 1
ATOM 1783 N N . LYS A 1 232 ? -5.968 -6.009 6.569 1.00 85.06 232 LYS A N 1
ATOM 1784 C CA . LYS A 1 232 ? -5.957 -6.834 5.358 1.00 85.06 232 LYS A CA 1
ATOM 1785 C C . LYS A 1 232 ? -4.531 -7.251 4.999 1.00 85.06 232 LYS A C 1
ATOM 1787 O O . LYS A 1 232 ? -3.566 -6.658 5.475 1.00 85.06 232 LYS A O 1
ATOM 1792 N N . ASN A 1 233 ? -4.386 -8.238 4.125 1.00 90.62 233 ASN A N 1
ATOM 1793 C CA . ASN A 1 233 ? -3.114 -8.620 3.527 1.00 90.62 233 ASN A CA 1
ATOM 1794 C C . ASN A 1 233 ? -2.927 -7.935 2.161 1.00 90.62 233 ASN A C 1
ATOM 1796 O O . ASN A 1 233 ? -3.622 -8.269 1.197 1.00 90.62 233 ASN A O 1
ATOM 1800 N N . LEU A 1 234 ? -1.985 -6.990 2.075 1.00 96.00 234 LEU A N 1
ATOM 1801 C CA . LEU A 1 234 ? -1.615 -6.298 0.839 1.00 96.00 234 LEU A CA 1
ATOM 1802 C C . LEU A 1 234 ? -0.502 -7.050 0.113 1.00 96.00 234 LEU A C 1
ATOM 1804 O O . LEU A 1 234 ? 0.597 -7.201 0.646 1.00 96.00 234 LEU A O 1
ATOM 1808 N N . LEU A 1 235 ? -0.765 -7.441 -1.130 1.00 98.44 235 LEU A N 1
ATOM 1809 C CA . LEU A 1 235 ? 0.213 -7.982 -2.064 1.00 98.44 235 LEU A CA 1
ATOM 1810 C C . LEU A 1 235 ? 0.834 -6.852 -2.897 1.00 98.44 235 LEU A C 1
ATOM 1812 O O . LEU A 1 235 ? 0.152 -6.194 -3.673 1.00 98.44 235 LEU A O 1
ATOM 1816 N N . ILE A 1 236 ? 2.139 -6.636 -2.764 1.00 98.31 236 ILE A N 1
ATOM 1817 C CA . ILE A 1 236 ? 2.922 -5.762 -3.640 1.00 98.31 236 ILE A CA 1
ATOM 1818 C C . ILE A 1 236 ? 3.615 -6.629 -4.679 1.00 98.31 236 ILE A C 1
ATOM 1820 O O . ILE A 1 236 ? 4.361 -7.541 -4.324 1.00 98.31 236 ILE A O 1
ATOM 1824 N N . ILE A 1 237 ? 3.424 -6.308 -5.950 1.00 98.62 237 ILE A N 1
ATOM 1825 C CA . ILE A 1 237 ? 4.105 -6.931 -7.074 1.00 98.62 237 ILE A CA 1
ATOM 1826 C C . ILE A 1 237 ? 4.937 -5.855 -7.773 1.00 98.62 237 ILE A C 1
ATOM 1828 O O . ILE A 1 237 ? 4.431 -4.790 -8.117 1.00 98.62 237 ILE A O 1
ATOM 1832 N N . ASN A 1 238 ? 6.225 -6.121 -7.968 1.00 98.56 238 ASN A N 1
ATOM 1833 C CA . ASN A 1 238 ? 7.111 -5.269 -8.746 1.00 98.56 238 ASN A CA 1
ATOM 1834 C C . ASN A 1 238 ? 7.589 -6.003 -10.003 1.00 98.56 238 ASN A C 1
ATOM 1836 O O . ASN A 1 238 ? 7.994 -7.167 -9.934 1.00 98.56 238 ASN A O 1
ATOM 1840 N N . VAL A 1 239 ? 7.549 -5.307 -11.135 1.00 97.56 239 VAL A N 1
ATOM 1841 C CA . VAL A 1 239 ? 7.729 -5.870 -12.472 1.00 97.56 239 VAL A CA 1
ATOM 1842 C C . VAL A 1 239 ? 8.749 -5.064 -13.267 1.00 97.56 239 VAL A C 1
ATOM 1844 O O . VAL A 1 239 ? 8.806 -3.839 -13.186 1.00 97.56 239 VAL A O 1
ATOM 1847 N N . TYR A 1 240 ? 9.517 -5.757 -14.101 1.00 97.50 240 TYR A N 1
ATOM 1848 C CA . TYR A 1 240 ? 10.202 -5.138 -15.228 1.00 97.50 240 TYR A CA 1
ATOM 1849 C C . TYR A 1 240 ? 9.942 -5.948 -16.498 1.00 97.50 240 TYR A C 1
ATOM 1851 O O . TYR A 1 240 ? 10.309 -7.122 -16.594 1.00 97.50 240 TYR A O 1
ATOM 1859 N N . CYS A 1 241 ? 9.318 -5.315 -17.484 1.00 96.56 241 CYS A N 1
ATOM 1860 C CA . CYS A 1 241 ? 9.014 -5.901 -18.777 1.00 96.56 241 CYS A CA 1
ATOM 1861 C C . CYS A 1 241 ? 10.051 -5.443 -19.812 1.00 96.56 241 CYS A C 1
ATOM 1863 O O . CYS A 1 241 ? 9.984 -4.296 -20.252 1.00 96.56 241 CYS A O 1
ATOM 1865 N N . PRO A 1 242 ? 10.966 -6.313 -20.280 1.00 93.81 242 PRO A N 1
ATOM 1866 C CA . PRO A 1 242 ? 11.968 -5.900 -21.257 1.00 93.81 242 PRO A CA 1
ATOM 1867 C C . PRO A 1 242 ? 11.311 -5.452 -22.579 1.00 93.81 242 PRO A C 1
ATOM 1869 O O . PRO A 1 242 ? 10.503 -6.206 -23.132 1.00 93.81 242 PRO A O 1
ATOM 1872 N N . PRO A 1 243 ? 11.699 -4.303 -23.167 1.00 92.38 243 PRO A N 1
ATOM 1873 C CA . PRO A 1 243 ? 11.017 -3.725 -24.336 1.00 92.38 243 PRO A CA 1
ATOM 1874 C C . PRO A 1 243 ? 11.116 -4.592 -25.600 1.00 92.38 243 PRO A C 1
ATOM 1876 O O . PRO A 1 243 ? 10.291 -4.490 -26.501 1.00 92.38 243 PRO A O 1
ATOM 1879 N N . LYS A 1 244 ? 12.138 -5.456 -25.679 1.00 92.06 244 LYS A N 1
ATOM 1880 C CA . LYS A 1 244 ? 12.410 -6.351 -26.821 1.00 92.06 244 LYS A CA 1
ATOM 1881 C C . LYS A 1 244 ? 11.875 -7.776 -26.625 1.00 92.06 244 LYS A C 1
ATOM 1883 O O . LYS A 1 244 ? 12.244 -8.671 -27.384 1.00 92.06 244 LYS A O 1
ATOM 1888 N N . LYS A 1 245 ? 11.107 -8.025 -25.564 1.00 93.31 245 LYS A N 1
ATOM 1889 C CA . LYS A 1 245 ? 10.540 -9.340 -25.241 1.00 93.31 245 LYS A CA 1
ATOM 1890 C C . LYS A 1 245 ? 9.018 -9.271 -25.267 1.00 93.31 245 LYS A C 1
ATOM 1892 O O . LYS A 1 245 ? 8.441 -8.235 -24.945 1.00 93.31 245 LYS A O 1
ATOM 1897 N N . GLU A 1 246 ? 8.393 -10.389 -25.621 1.00 93.12 246 GLU A N 1
ATOM 1898 C CA . GLU A 1 246 ? 6.937 -10.549 -25.587 1.00 93.12 246 GLU A CA 1
ATOM 1899 C C . GLU A 1 246 ? 6.384 -10.216 -24.197 1.00 93.12 246 GLU A C 1
ATOM 1901 O O . GLU A 1 246 ? 6.915 -10.682 -23.185 1.00 93.12 246 GLU A O 1
ATOM 1906 N N . LEU A 1 247 ? 5.324 -9.402 -24.148 1.00 95.75 247 LEU A N 1
ATOM 1907 C CA . LEU A 1 247 ? 4.686 -9.003 -22.891 1.00 95.75 247 LEU A CA 1
ATOM 1908 C C . LEU A 1 247 ? 3.971 -10.188 -22.222 1.00 95.75 247 LEU A C 1
ATOM 1910 O O . LEU A 1 247 ? 3.951 -10.261 -20.995 1.00 95.75 247 LEU A O 1
ATOM 1914 N N . GLN A 1 248 ? 3.452 -11.130 -23.019 1.00 96.62 248 GLN A N 1
ATOM 1915 C CA . GLN A 1 248 ? 2.624 -12.246 -22.552 1.00 96.62 248 GLN A CA 1
ATOM 1916 C C . GLN A 1 248 ? 3.270 -13.038 -21.412 1.00 96.62 248 GLN A C 1
ATOM 1918 O O . GLN A 1 248 ? 2.623 -13.285 -20.405 1.00 96.62 248 GLN A O 1
ATOM 1923 N N . HIS A 1 249 ? 4.569 -13.341 -21.504 1.00 94.50 249 HIS A N 1
ATOM 1924 C CA . HIS A 1 249 ? 5.271 -14.071 -20.444 1.00 94.50 249 HIS A CA 1
ATOM 1925 C C . HIS A 1 249 ? 5.201 -13.347 -19.090 1.00 94.50 249 HIS A C 1
ATOM 1927 O O . HIS A 1 249 ? 5.093 -13.980 -18.045 1.00 94.50 249 HIS A O 1
ATOM 1933 N N . THR A 1 250 ? 5.278 -12.014 -19.083 1.00 96.62 250 THR A N 1
ATOM 1934 C CA . THR A 1 250 ? 5.148 -11.246 -17.841 1.00 96.62 250 THR A CA 1
ATOM 1935 C C . THR A 1 250 ? 3.698 -11.169 -17.365 1.00 96.62 250 THR A C 1
ATOM 1937 O O . THR A 1 250 ? 3.466 -11.177 -16.161 1.00 96.62 250 THR A O 1
ATOM 1940 N N . LEU A 1 251 ? 2.720 -11.130 -18.277 1.00 98.25 251 LEU A N 1
ATOM 1941 C CA . LEU A 1 251 ? 1.299 -11.192 -17.907 1.00 98.25 251 LEU A CA 1
ATOM 1942 C C . LEU A 1 251 ? 0.946 -12.541 -17.268 1.00 98.25 251 LEU A C 1
ATOM 1944 O O . LEU A 1 251 ? 0.241 -12.560 -16.263 1.00 98.25 251 LEU A O 1
ATOM 1948 N N . ASP A 1 252 ? 1.508 -13.641 -17.772 1.00 98.00 252 ASP A N 1
ATOM 1949 C CA . ASP A 1 252 ? 1.348 -14.974 -17.180 1.00 98.00 252 ASP A CA 1
ATOM 1950 C C . ASP A 1 252 ? 1.980 -15.031 -15.773 1.00 98.00 252 ASP A C 1
ATOM 1952 O O . ASP A 1 252 ? 1.404 -15.588 -14.836 1.00 98.00 252 ASP A O 1
ATOM 1956 N N . GLU A 1 253 ? 3.160 -14.426 -15.575 1.00 97.25 253 GLU A N 1
ATOM 1957 C CA . GLU A 1 253 ? 3.760 -14.287 -14.238 1.00 97.25 253 GLU A CA 1
ATOM 1958 C C . GLU A 1 253 ? 2.865 -13.474 -13.292 1.00 97.25 253 GLU A C 1
ATOM 1960 O O . GLU A 1 253 ? 2.677 -13.868 -12.139 1.00 97.25 253 GLU A O 1
ATOM 1965 N N . LEU A 1 254 ? 2.299 -12.363 -13.770 1.00 98.19 254 LEU A N 1
ATOM 1966 C CA . LEU A 1 254 ? 1.380 -11.526 -13.000 1.00 98.19 254 LEU A CA 1
ATOM 1967 C C . LEU A 1 254 ? 0.107 -12.277 -12.616 1.00 98.19 254 LEU A C 1
ATOM 1969 O O . LEU A 1 254 ? -0.311 -12.205 -11.462 1.00 98.19 254 LEU A O 1
ATOM 1973 N N . GLU A 1 255 ? -0.482 -13.033 -13.539 1.00 97.94 255 GLU A N 1
ATOM 1974 C CA . GLU A 1 255 ? -1.654 -13.861 -13.263 1.00 97.94 255 GLU A CA 1
ATOM 1975 C C . GLU A 1 255 ? -1.363 -14.889 -12.166 1.00 97.94 255 GLU A C 1
ATOM 1977 O O . GLU A 1 255 ? -2.123 -14.989 -11.205 1.00 97.94 255 GLU A O 1
ATOM 1982 N N . ASN A 1 256 ? -0.214 -15.565 -12.229 1.00 97.19 256 ASN A N 1
ATOM 1983 C CA . ASN A 1 256 ? 0.214 -16.485 -11.174 1.00 97.19 256 ASN A CA 1
ATOM 1984 C C . ASN A 1 256 ? 0.394 -15.787 -9.816 1.00 97.19 256 ASN A C 1
ATOM 1986 O O . ASN A 1 256 ? 0.052 -16.357 -8.780 1.00 97.19 256 ASN A O 1
ATOM 1990 N N . CYS A 1 257 ? 0.901 -14.549 -9.799 1.00 97.25 257 CYS A N 1
ATOM 1991 C CA . CYS A 1 257 ? 1.016 -13.766 -8.567 1.00 97.25 257 CYS A CA 1
ATOM 1992 C C . CYS A 1 257 ? -0.361 -13.423 -7.980 1.00 97.25 257 CYS A C 1
ATOM 1994 O O . CYS A 1 257 ? -0.542 -13.513 -6.768 1.00 97.25 257 CYS A O 1
ATOM 1996 N N . LEU A 1 258 ? -1.337 -13.076 -8.825 1.00 97.75 258 LEU A N 1
ATOM 1997 C CA . LEU A 1 258 ? -2.709 -12.764 -8.407 1.00 97.75 258 LEU A CA 1
ATOM 1998 C C . LEU A 1 258 ? -3.476 -13.990 -7.879 1.00 97.75 258 LEU A C 1
ATOM 2000 O O . LEU A 1 258 ? -4.500 -13.828 -7.226 1.00 97.75 258 LEU A O 1
ATOM 2004 N N . MET A 1 259 ? -2.983 -15.211 -8.099 1.00 96.69 259 MET A N 1
ATOM 2005 C CA . MET A 1 259 ? -3.556 -16.421 -7.493 1.00 96.69 259 MET A CA 1
ATOM 2006 C C . MET A 1 259 ? -3.111 -16.646 -6.038 1.00 96.69 259 MET A C 1
ATOM 2008 O O . MET A 1 259 ? -3.655 -17.517 -5.356 1.00 96.69 259 MET A O 1
ATOM 2012 N N . LEU A 1 260 ? -2.119 -15.896 -5.545 1.00 96.31 260 LEU A N 1
ATOM 2013 C CA . LEU A 1 260 ? -1.651 -16.000 -4.160 1.00 96.31 260 LEU A CA 1
ATOM 2014 C C . LEU A 1 260 ? -2.688 -15.420 -3.183 1.00 96.31 260 LEU A C 1
ATOM 2016 O O . LEU A 1 260 ? -3.370 -14.462 -3.536 1.00 96.31 260 LEU A O 1
ATOM 2020 N N . PRO A 1 261 ? -2.796 -15.921 -1.938 1.00 95.19 261 PRO A N 1
ATOM 2021 C CA . PRO A 1 261 ? -3.723 -15.364 -0.951 1.00 95.19 261 PRO A CA 1
ATOM 2022 C C . PRO A 1 261 ? -3.422 -13.894 -0.620 1.00 95.19 261 PRO A C 1
ATOM 2024 O O . PRO A 1 261 ? -2.378 -13.573 -0.046 1.00 95.19 261 PRO A O 1
ATOM 2027 N N . HIS A 1 262 ? -4.351 -13.001 -0.953 1.00 96.50 262 HIS A N 1
ATOM 2028 C CA . HIS A 1 262 ? -4.286 -11.573 -0.650 1.00 96.50 262 HIS A CA 1
ATOM 2029 C C . HIS A 1 262 ? -5.695 -10.973 -0.595 1.00 96.50 262 HIS A C 1
ATOM 2031 O O . HIS A 1 262 ? -6.625 -11.510 -1.192 1.00 96.50 262 HIS A O 1
ATOM 2037 N N . ASP A 1 263 ? -5.840 -9.852 0.109 1.00 95.88 263 ASP A N 1
ATOM 2038 C CA . ASP A 1 263 ? -7.104 -9.108 0.197 1.00 95.88 263 ASP A CA 1
ATOM 2039 C C . ASP A 1 263 ? -7.116 -7.870 -0.710 1.00 95.88 263 ASP A C 1
ATOM 2041 O O . ASP A 1 263 ? -8.175 -7.324 -1.020 1.00 95.88 263 ASP A O 1
ATOM 2045 N N . THR A 1 264 ? -5.929 -7.370 -1.058 1.00 96.31 264 THR A N 1
ATOM 2046 C CA . THR A 1 264 ? -5.714 -6.162 -1.861 1.00 96.31 264 THR A CA 1
ATOM 2047 C C . THR A 1 264 ? -4.333 -6.216 -2.522 1.00 96.31 264 THR A C 1
ATOM 2049 O O . THR A 1 264 ? -3.435 -6.898 -2.021 1.00 96.31 264 THR A O 1
ATOM 2052 N N . VAL A 1 265 ? -4.157 -5.556 -3.667 1.00 98.19 265 VAL A N 1
ATOM 2053 C CA . VAL A 1 265 ? -2.977 -5.677 -4.525 1.00 98.19 265 VAL A CA 1
ATOM 2054 C C . VAL A 1 265 ? -2.512 -4.335 -5.090 1.00 98.19 265 VAL A C 1
ATOM 2056 O O . VAL A 1 265 ? -3.304 -3.496 -5.521 1.00 98.19 265 VAL A O 1
ATOM 2059 N N . LEU A 1 266 ? -1.191 -4.162 -5.114 1.00 98.31 266 LEU A N 1
ATOM 2060 C CA . LEU A 1 266 ? -0.471 -3.075 -5.768 1.00 98.31 266 LEU A CA 1
ATOM 2061 C C . LEU A 1 266 ? 0.541 -3.675 -6.741 1.00 98.31 266 LEU A C 1
ATOM 2063 O O . LEU A 1 266 ? 1.462 -4.368 -6.318 1.00 98.31 266 LEU A O 1
ATOM 2067 N N . ILE A 1 267 ? 0.415 -3.376 -8.027 1.00 98.69 267 ILE A N 1
ATOM 2068 C CA . ILE A 1 267 ? 1.394 -3.742 -9.048 1.00 98.69 267 ILE A CA 1
ATOM 2069 C C . ILE A 1 267 ? 2.113 -2.467 -9.480 1.00 98.69 267 ILE A C 1
ATOM 2071 O O . ILE A 1 267 ? 1.494 -1.467 -9.831 1.00 98.69 267 ILE A O 1
ATOM 2075 N N . THR A 1 268 ? 3.434 -2.502 -9.454 1.00 98.12 268 THR A N 1
ATOM 2076 C CA . THR A 1 268 ? 4.304 -1.409 -9.894 1.00 98.12 268 THR A CA 1
ATOM 2077 C C . THR A 1 268 ? 5.329 -1.963 -10.862 1.00 98.12 268 THR A C 1
ATOM 2079 O O . THR A 1 268 ? 5.661 -3.148 -10.802 1.00 98.12 268 THR A O 1
ATOM 2082 N N . GLY A 1 269 ? 5.842 -1.136 -11.758 1.00 97.25 269 GLY A N 1
ATOM 2083 C CA . GLY A 1 269 ? 6.911 -1.579 -12.634 1.00 97.25 269 GLY A CA 1
ATOM 2084 C C . GLY A 1 269 ? 7.090 -0.747 -13.882 1.00 97.25 269 GLY A C 1
ATOM 2085 O O . GLY A 1 269 ? 6.258 0.093 -14.224 1.00 97.25 269 GLY A O 1
ATOM 2086 N N . ASP A 1 270 ? 8.181 -1.041 -14.573 1.00 97.75 270 ASP A N 1
ATOM 2087 C CA . ASP A 1 270 ? 8.427 -0.564 -15.926 1.00 97.75 270 ASP A CA 1
ATOM 2088 C C . ASP A 1 270 ? 7.852 -1.590 -16.907 1.00 97.75 270 ASP A C 1
ATOM 2090 O O . ASP A 1 270 ? 8.362 -2.708 -17.047 1.00 97.75 270 ASP A O 1
ATOM 2094 N N . PHE A 1 271 ? 6.752 -1.229 -17.563 1.00 97.12 271 PHE A N 1
ATOM 2095 C CA . PHE A 1 271 ? 6.058 -2.115 -18.493 1.00 97.12 271 PHE A CA 1
ATOM 2096 C C . PHE A 1 271 ? 6.564 -1.974 -19.930 1.00 97.12 271 PHE A C 1
ATOM 2098 O O . PHE A 1 271 ? 6.259 -2.832 -20.772 1.00 97.12 271 PHE A O 1
ATOM 2105 N N . ASN A 1 272 ? 7.348 -0.929 -20.223 1.00 96.06 272 ASN A N 1
ATOM 2106 C CA . ASN A 1 272 ? 7.763 -0.586 -21.580 1.00 96.06 272 ASN A CA 1
ATOM 2107 C C . ASN A 1 272 ? 6.578 -0.617 -22.569 1.00 96.06 272 ASN A C 1
ATOM 2109 O O . ASN A 1 272 ? 6.659 -1.227 -23.635 1.00 96.06 272 ASN A O 1
ATOM 2113 N N . SER A 1 273 ? 5.443 -0.034 -22.178 1.00 95.19 273 SER A N 1
ATOM 2114 C CA . SER A 1 273 ? 4.191 -0.029 -22.947 1.00 95.19 273 SER A CA 1
ATOM 2115 C C . SER A 1 273 ? 3.577 1.362 -23.001 1.00 95.19 273 SER A C 1
ATOM 2117 O O . SER A 1 273 ? 3.675 2.122 -22.035 1.00 95.19 273 SER A O 1
ATOM 2119 N N . LYS A 1 274 ? 2.884 1.678 -24.094 1.00 94.75 274 LYS A N 1
ATOM 2120 C CA . LYS A 1 274 ? 2.282 2.997 -24.320 1.00 94.75 274 LYS A CA 1
ATOM 2121 C C . LYS A 1 274 ? 0.772 2.888 -24.442 1.00 94.75 274 LYS A C 1
ATOM 2123 O O . LYS A 1 274 ? 0.270 2.109 -25.245 1.00 94.75 274 LYS A O 1
ATOM 2128 N N . SER A 1 275 ? 0.058 3.695 -23.667 1.00 94.56 275 SER A N 1
ATOM 2129 C CA . SER A 1 275 ? -1.389 3.857 -23.773 1.00 94.56 275 SER A CA 1
ATOM 2130 C C . SER A 1 275 ? -1.769 5.306 -23.466 1.00 94.56 275 SER A C 1
ATOM 2132 O O . SER A 1 275 ? -1.165 5.902 -22.567 1.00 94.56 275 SER A O 1
ATOM 2134 N N . PRO A 1 276 ? -2.819 5.846 -24.110 1.00 92.06 276 PRO A N 1
ATOM 2135 C CA . PRO A 1 276 ? -3.440 7.108 -23.719 1.00 92.06 276 PRO A CA 1
ATOM 2136 C C . PRO A 1 276 ? -3.938 7.128 -22.265 1.00 92.06 276 PRO A C 1
ATOM 2138 O O . PRO A 1 276 ? -4.204 8.196 -21.723 1.00 92.06 276 PRO A O 1
ATOM 2141 N N . VAL A 1 277 ? -4.097 5.962 -21.620 1.00 92.50 277 VAL A N 1
ATOM 2142 C CA . VAL A 1 277 ? -4.584 5.884 -20.236 1.00 92.50 277 VAL A CA 1
ATOM 2143 C C . VAL A 1 277 ? -3.543 6.398 -19.240 1.00 92.50 277 VAL A C 1
ATOM 2145 O O . VAL A 1 277 ? -3.910 7.135 -18.333 1.00 92.50 277 VAL A O 1
ATOM 2148 N N . TRP A 1 278 ? -2.260 6.052 -19.387 1.00 91.75 278 TRP A N 1
ATOM 2149 C CA . TRP A 1 278 ? -1.186 6.476 -18.465 1.00 91.75 278 TRP A CA 1
ATOM 2150 C C . TRP A 1 278 ? -0.161 7.426 -19.093 1.00 91.75 278 TRP A C 1
ATOM 2152 O O . TRP A 1 278 ? 0.661 7.993 -18.379 1.00 91.75 278 TRP A O 1
ATOM 2162 N N . GLY A 1 279 ? -0.192 7.605 -20.412 1.00 86.12 279 GLY A N 1
ATOM 2163 C CA . GLY A 1 279 ? 0.691 8.494 -21.158 1.00 86.12 279 GLY A CA 1
ATOM 2164 C C . GLY A 1 279 ? -0.068 9.302 -22.203 1.00 86.12 279 GLY A C 1
ATOM 2165 O O . GLY A 1 279 ? -1.290 9.241 -22.295 1.00 86.12 279 GLY A O 1
ATOM 2166 N N . ARG A 1 280 ? 0.662 10.082 -23.005 1.00 75.75 280 ARG A N 1
ATOM 2167 C CA . ARG A 1 280 ? 0.064 10.962 -24.019 1.00 75.75 280 ARG A CA 1
ATOM 2168 C C . ARG A 1 280 ? 0.080 10.333 -25.415 1.00 75.75 280 ARG A C 1
ATOM 2170 O O . ARG A 1 280 ? 1.092 9.764 -25.829 1.00 75.75 280 ARG A O 1
ATOM 2177 N N . ASP A 1 281 ? -1.049 10.475 -26.114 1.00 69.19 281 ASP A N 1
ATOM 2178 C CA . ASP A 1 281 ? -1.234 10.465 -27.578 1.00 69.19 281 ASP A CA 1
ATOM 2179 C C . ASP A 1 281 ? -0.627 9.297 -28.380 1.00 69.19 281 ASP A C 1
ATOM 2181 O O . ASP A 1 281 ? -0.465 9.384 -29.598 1.00 69.19 281 ASP A O 1
ATOM 2185 N N . SER A 1 282 ? -0.287 8.186 -27.724 1.00 81.94 282 SER A N 1
ATOM 2186 C CA . SER A 1 282 ? 0.239 6.996 -28.386 1.00 81.94 282 SER A CA 1
ATOM 2187 C C . SER A 1 282 ? -0.219 5.724 -27.688 1.00 81.94 282 SER A C 1
ATOM 2189 O O . SER A 1 282 ? -0.190 5.614 -26.463 1.00 81.94 282 SER A O 1
ATOM 2191 N N . GLU A 1 283 ? -0.635 4.758 -28.497 1.00 92.81 283 GLU A N 1
ATOM 2192 C CA . GLU A 1 283 ? -0.975 3.413 -28.065 1.00 92.81 283 GLU A CA 1
ATOM 2193 C C . GLU A 1 283 ? -0.138 2.414 -28.861 1.00 92.81 283 GLU A C 1
ATOM 2195 O O . GLU A 1 283 ? -0.054 2.508 -30.089 1.00 92.81 283 GLU A O 1
ATOM 2200 N N . ASP A 1 284 ? 0.490 1.465 -28.174 1.00 94.62 284 ASP A N 1
ATOM 2201 C CA . ASP A 1 284 ? 1.152 0.326 -28.804 1.00 94.62 284 ASP A CA 1
ATOM 2202 C C . ASP A 1 284 ? 0.450 -0.996 -28.459 1.00 94.62 284 ASP A C 1
ATOM 2204 O O . ASP A 1 284 ? -0.485 -1.051 -27.660 1.00 94.62 284 ASP A O 1
ATOM 2208 N N . GLU A 1 285 ? 0.874 -2.082 -29.111 1.00 95.69 285 GLU A N 1
ATOM 2209 C CA . GLU A 1 285 ? 0.314 -3.421 -28.876 1.00 95.69 285 GLU A CA 1
ATOM 2210 C C . GLU A 1 285 ? 0.406 -3.826 -27.403 1.00 95.69 285 GLU A C 1
ATOM 2212 O O . GLU A 1 285 ? -0.543 -4.353 -26.829 1.00 95.69 285 GLU A O 1
ATOM 2217 N N . ARG A 1 286 ? 1.539 -3.507 -26.772 1.00 96.50 286 ARG A N 1
ATOM 2218 C CA . ARG A 1 286 ? 1.808 -3.819 -25.368 1.00 96.50 286 ARG A CA 1
ATOM 2219 C C . ARG A 1 286 ? 0.849 -3.070 -24.449 1.00 96.50 286 ARG A C 1
ATOM 2221 O O . ARG A 1 286 ? 0.370 -3.641 -23.478 1.00 96.50 286 ARG A O 1
ATOM 2228 N N . GLY A 1 287 ? 0.548 -1.811 -24.760 1.00 96.88 287 GLY A N 1
ATOM 2229 C CA . GLY A 1 287 ? -0.421 -1.005 -24.031 1.00 96.88 287 GLY A CA 1
ATOM 2230 C C . GLY A 1 287 ? -1.833 -1.567 -24.127 1.00 96.88 287 GLY A C 1
ATOM 2231 O O . GLY A 1 287 ? -2.513 -1.643 -23.106 1.00 96.88 287 GLY A O 1
ATOM 2232 N N . ARG A 1 288 ? -2.244 -2.039 -25.313 1.00 97.12 288 ARG A N 1
ATOM 2233 C CA . ARG A 1 288 ? -3.542 -2.711 -25.501 1.00 97.12 288 ARG A CA 1
ATOM 2234 C C . ARG A 1 288 ? -3.631 -4.013 -24.710 1.00 97.12 288 ARG A C 1
ATOM 2236 O O . ARG A 1 288 ? -4.577 -4.183 -23.947 1.00 97.12 288 ARG A O 1
ATOM 2243 N N . GLN A 1 289 ? -2.617 -4.870 -24.811 1.00 97.94 289 GLN A N 1
ATOM 2244 C CA . GLN A 1 289 ? -2.531 -6.119 -24.044 1.00 97.94 289 GLN A CA 1
ATOM 2245 C C . GLN A 1 289 ? -2.555 -5.877 -22.529 1.00 97.94 289 GLN A C 1
ATOM 2247 O O . GLN A 1 289 ? -3.268 -6.559 -21.794 1.00 97.94 289 GLN A O 1
ATOM 2252 N N . LEU A 1 290 ? -1.799 -4.885 -22.045 1.00 98.06 290 LEU A N 1
ATOM 2253 C CA . LEU A 1 290 ? -1.782 -4.542 -20.626 1.00 98.06 290 LEU A CA 1
ATOM 2254 C C . LEU A 1 290 ? -3.137 -3.998 -20.159 1.00 98.06 290 LEU A C 1
ATOM 2256 O O . LEU A 1 290 ? -3.589 -4.358 -19.076 1.00 98.06 290 LEU A O 1
ATOM 2260 N N . MET A 1 291 ? -3.805 -3.164 -20.960 1.00 97.44 291 MET A N 1
ATOM 2261 C CA . MET A 1 291 ? -5.136 -2.651 -20.627 1.00 97.44 291 MET A CA 1
ATOM 2262 C C . MET A 1 291 ? -6.178 -3.769 -20.564 1.00 97.44 291 MET A C 1
ATOM 2264 O O . MET A 1 291 ? -6.959 -3.824 -19.616 1.00 97.44 291 MET A O 1
ATOM 2268 N N . GLU A 1 292 ? -6.159 -4.691 -21.527 1.00 98.00 292 GLU A N 1
ATOM 2269 C CA . GLU A 1 292 ? -7.029 -5.870 -21.520 1.00 98.00 292 GLU A CA 1
ATOM 2270 C C . GLU A 1 292 ? -6.796 -6.722 -20.266 1.00 98.00 292 GLU A C 1
ATOM 2272 O O . GLU A 1 292 ? -7.753 -7.082 -19.579 1.00 98.00 292 GLU A O 1
ATOM 2277 N N . PHE A 1 293 ? -5.531 -6.957 -19.900 1.00 98.44 293 PHE A N 1
ATOM 2278 C CA . PHE A 1 293 ? -5.182 -7.640 -18.657 1.00 98.44 293 PHE A CA 1
ATOM 2279 C C . PHE A 1 293 ? -5.755 -6.914 -17.431 1.00 98.44 293 PHE A C 1
ATOM 2281 O O . PHE A 1 293 ? -6.485 -7.527 -16.653 1.00 98.44 293 PHE A O 1
ATOM 2288 N N . VAL A 1 294 ? -5.487 -5.612 -17.278 1.00 98.38 294 VAL A N 1
ATOM 2289 C CA . VAL A 1 294 ? -5.951 -4.796 -16.139 1.00 98.38 294 VAL A CA 1
ATOM 2290 C C . VAL A 1 294 ? -7.471 -4.872 -15.987 1.00 98.38 294 VAL A C 1
ATOM 2292 O O . VAL A 1 294 ? -7.966 -5.164 -14.896 1.00 98.38 294 VAL A O 1
ATOM 2295 N N . LEU A 1 295 ? -8.207 -4.695 -17.087 1.00 97.69 295 LEU A N 1
ATOM 2296 C CA . LEU A 1 295 ? -9.668 -4.765 -17.096 1.00 97.69 295 LEU A CA 1
ATOM 2297 C C . LEU A 1 295 ? -10.177 -6.175 -16.771 1.00 97.69 295 LEU A C 1
ATOM 2299 O O . LEU A 1 295 ? -11.094 -6.320 -15.963 1.00 97.69 295 LEU A O 1
ATOM 2303 N N . SER A 1 296 ? -9.562 -7.218 -17.339 1.00 98.00 296 SER A N 1
ATOM 2304 C CA . SER A 1 296 ? -9.958 -8.615 -17.100 1.00 98.00 296 SER A CA 1
ATOM 2305 C C . SER A 1 296 ? -9.814 -9.043 -15.636 1.00 98.00 296 SER A C 1
ATOM 2307 O O . SER A 1 296 ? -10.527 -9.937 -15.179 1.00 98.00 296 SER A O 1
ATOM 2309 N N . LYS A 1 297 ? -8.903 -8.402 -14.891 1.00 97.75 297 LYS A N 1
ATOM 2310 C CA . LYS A 1 297 ? -8.643 -8.670 -13.471 1.00 97.75 297 LYS A CA 1
ATOM 2311 C C . LYS A 1 297 ? -9.382 -7.720 -12.524 1.00 97.75 297 LYS A C 1
ATOM 2313 O O . LYS A 1 297 ? -9.213 -7.835 -11.315 1.00 97.75 297 LYS A O 1
ATOM 2318 N N . GLY A 1 298 ? -10.202 -6.801 -13.044 1.00 97.06 298 GLY A N 1
ATOM 2319 C CA . GLY A 1 298 ? -10.922 -5.819 -12.226 1.00 97.06 298 GLY A CA 1
ATOM 2320 C C . GLY A 1 298 ? -9.996 -4.830 -11.509 1.00 97.06 298 GLY A C 1
ATOM 2321 O O . GLY A 1 298 ? -10.334 -4.343 -10.431 1.00 97.06 298 GLY A O 1
ATOM 2322 N N . LEU A 1 299 ? -8.822 -4.567 -12.086 1.00 98.25 299 LEU A N 1
ATOM 2323 C CA . LEU A 1 299 ? -7.831 -3.628 -11.569 1.00 98.25 299 LEU A CA 1
ATOM 2324 C C . LEU A 1 299 ? -7.993 -2.252 -12.231 1.00 98.25 299 LEU A C 1
ATOM 2326 O O . LEU A 1 299 ? -8.698 -2.094 -13.228 1.00 98.25 299 LEU A O 1
ATOM 2330 N N . ALA A 1 300 ? -7.314 -1.249 -11.685 1.00 97.12 300 ALA A N 1
ATOM 2331 C CA . ALA A 1 300 ? -7.325 0.121 -12.171 1.00 97.12 300 ALA A CA 1
ATOM 2332 C C . ALA A 1 300 ? -5.907 0.694 -12.259 1.00 97.12 300 ALA A C 1
ATOM 2334 O O . ALA A 1 300 ? -5.031 0.371 -11.454 1.00 97.12 300 ALA A O 1
ATOM 2335 N N . ILE A 1 301 ? -5.693 1.577 -13.234 1.00 96.88 301 ILE A N 1
ATOM 2336 C CA . ILE A 1 301 ? -4.462 2.363 -13.344 1.00 96.88 301 ILE A CA 1
ATOM 2337 C C . ILE A 1 301 ? -4.492 3.472 -12.292 1.00 96.88 301 ILE A C 1
ATOM 2339 O O . ILE A 1 301 ? -5.434 4.263 -12.248 1.00 96.88 301 ILE A O 1
ATOM 2343 N N . VAL A 1 302 ? -3.441 3.550 -11.480 1.00 95.25 302 VAL A N 1
ATOM 2344 C CA . VAL A 1 302 ? -3.227 4.639 -10.526 1.00 95.25 302 VAL A CA 1
ATOM 2345 C C . VAL A 1 302 ? -2.427 5.728 -11.230 1.00 95.25 302 VAL A C 1
ATOM 2347 O O . VAL A 1 302 ? -1.300 5.489 -11.667 1.00 95.25 302 VAL A O 1
ATOM 2350 N N . LYS A 1 303 ? -3.009 6.921 -11.353 1.00 90.25 303 LYS A N 1
ATOM 2351 C CA . LYS A 1 303 ? -2.347 8.088 -11.938 1.00 90.25 303 LYS A CA 1
ATOM 2352 C C . LYS A 1 303 ? -2.987 9.384 -11.452 1.00 90.25 303 LYS A C 1
ATOM 2354 O O . LYS A 1 303 ? -4.169 9.397 -11.117 1.00 90.25 303 LYS A O 1
ATOM 2359 N N . GLU A 1 304 ? -2.230 10.466 -11.556 1.00 85.56 304 GLU A N 1
ATOM 2360 C CA . GLU A 1 304 ? -2.750 11.836 -11.576 1.00 85.56 304 GLU A CA 1
ATOM 2361 C C . GLU A 1 304 ? -2.800 12.365 -13.018 1.00 85.56 304 GLU A C 1
ATOM 2363 O O . GLU A 1 304 ? -2.186 11.804 -13.934 1.00 85.56 304 GLU A O 1
ATOM 2368 N N . GLU A 1 305 ? -3.560 13.434 -13.239 1.00 79.25 305 GLU A N 1
ATOM 2369 C CA . GLU A 1 305 ? -3.564 14.150 -14.517 1.00 79.25 305 GLU A CA 1
ATOM 2370 C C . GLU A 1 305 ? -2.309 15.029 -14.673 1.00 79.25 305 GLU A C 1
ATOM 2372 O O . GLU A 1 305 ? -1.669 15.412 -13.698 1.00 79.25 305 GLU A O 1
ATOM 2377 N N . ASP A 1 306 ? -1.935 15.318 -15.924 1.00 80.75 306 ASP A N 1
ATOM 2378 C CA . ASP A 1 306 ? -0.859 16.259 -16.274 1.00 80.75 306 ASP A CA 1
ATOM 2379 C C . ASP A 1 306 ? 0.520 16.020 -15.630 1.00 80.75 306 ASP A C 1
ATOM 2381 O O . ASP A 1 306 ? 1.235 16.951 -15.257 1.00 80.75 306 ASP A O 1
ATOM 2385 N N . THR A 1 307 ? 0.959 14.764 -15.576 1.00 86.75 307 THR A N 1
ATOM 2386 C CA . THR A 1 307 ? 2.296 14.425 -15.070 1.00 86.75 307 THR A CA 1
ATOM 2387 C C . THR A 1 307 ? 3.416 14.668 -16.082 1.00 86.75 307 THR A C 1
ATOM 2389 O O . THR A 1 307 ? 3.221 14.628 -17.303 1.00 86.75 307 THR A O 1
ATOM 2392 N N . ILE A 1 308 ? 4.628 14.878 -15.560 1.00 90.62 308 ILE A N 1
ATOM 2393 C CA . ILE A 1 308 ? 5.864 14.802 -16.348 1.00 90.62 308 ILE A CA 1
ATOM 2394 C C . ILE A 1 308 ? 6.116 13.352 -16.815 1.00 90.62 308 ILE A C 1
ATOM 2396 O O . ILE A 1 308 ? 5.571 12.422 -16.213 1.00 90.62 308 ILE A O 1
ATOM 2400 N N . PRO A 1 309 ? 6.921 13.129 -17.872 1.00 92.19 309 PRO A N 1
ATOM 2401 C CA . PRO A 1 309 ? 7.271 11.785 -18.331 1.00 92.19 309 PRO A CA 1
ATOM 2402 C C . PRO A 1 309 ? 7.966 10.970 -17.241 1.00 92.19 309 PRO A C 1
ATOM 2404 O O . PRO A 1 309 ? 8.769 11.507 -16.481 1.00 92.19 309 PRO A O 1
ATOM 2407 N N . THR A 1 310 ? 7.710 9.664 -17.196 1.00 92.31 310 THR A N 1
ATOM 2408 C CA . THR A 1 310 ? 8.437 8.756 -16.292 1.00 92.31 310 THR A CA 1
ATOM 2409 C C . THR A 1 310 ? 9.810 8.382 -16.846 1.00 92.31 310 THR A C 1
ATOM 2411 O O . THR A 1 310 ? 10.692 8.004 -16.091 1.00 92.31 310 THR A O 1
ATOM 2414 N N . PHE A 1 311 ? 10.015 8.552 -18.153 1.00 91.06 311 PHE A N 1
ATOM 2415 C CA . PHE A 1 311 ? 11.280 8.352 -18.847 1.00 91.06 311 PHE A CA 1
ATOM 2416 C C . PHE A 1 311 ? 11.635 9.585 -19.683 1.00 91.06 311 PHE A C 1
ATOM 2418 O O . PHE A 1 311 ? 10.837 10.027 -20.520 1.00 91.06 311 PHE A O 1
ATOM 2425 N N . GLU A 1 312 ? 12.850 10.099 -19.498 1.00 89.25 312 GLU A N 1
ATOM 2426 C CA . GLU A 1 312 ? 13.431 11.217 -20.243 1.00 89.25 312 GLU A CA 1
ATOM 2427 C C . GLU A 1 312 ? 14.812 10.857 -20.804 1.00 89.25 312 GLU A C 1
ATOM 2429 O O . GLU A 1 312 ? 15.864 11.222 -20.281 1.00 89.25 312 GLU A O 1
ATOM 2434 N N . GLY A 1 313 ? 14.809 10.178 -21.951 1.00 83.31 313 GLY A N 1
ATOM 2435 C CA . GLY A 1 313 ? 16.011 10.002 -22.754 1.00 83.31 313 GLY A CA 1
ATOM 2436 C C . GLY A 1 313 ? 16.389 11.278 -23.516 1.00 83.31 313 GLY A C 1
ATOM 2437 O O . GLY A 1 313 ? 15.601 12.207 -23.676 1.00 83.31 313 GLY A O 1
ATOM 2438 N N . SER A 1 314 ? 17.585 11.289 -24.113 1.00 81.38 314 SER A N 1
ATOM 2439 C CA . SER A 1 314 ? 18.119 12.452 -24.855 1.00 81.38 314 SER A CA 1
ATOM 2440 C C . SER A 1 314 ? 17.217 13.009 -25.971 1.00 81.38 314 SER A C 1
ATOM 2442 O O . SER A 1 314 ? 17.379 14.160 -26.376 1.00 81.38 314 SER A O 1
ATOM 2444 N N . ARG A 1 315 ? 16.302 12.195 -26.514 1.00 80.81 315 ARG A N 1
ATOM 2445 C CA . ARG A 1 315 ? 15.398 12.562 -27.622 1.00 80.81 315 ARG A CA 1
ATOM 2446 C C . ARG A 1 315 ? 13.968 12.047 -27.465 1.00 80.81 315 ARG A C 1
ATOM 2448 O O . ARG A 1 315 ? 13.129 12.350 -28.307 1.00 80.81 315 ARG A O 1
ATOM 2455 N N . ILE A 1 316 ? 13.707 11.217 -26.458 1.00 84.44 316 ILE A N 1
ATOM 2456 C CA . ILE A 1 316 ? 12.444 10.490 -26.306 1.00 84.44 316 ILE A CA 1
ATOM 2457 C C . ILE A 1 316 ? 11.943 10.711 -24.891 1.00 84.44 316 ILE A C 1
ATOM 2459 O O . ILE A 1 316 ? 12.694 10.556 -23.933 1.00 84.44 316 ILE A O 1
ATOM 2463 N N . ARG A 1 317 ? 10.658 11.039 -24.793 1.00 89.69 317 ARG A N 1
ATOM 2464 C CA . ARG A 1 317 ? 9.919 11.149 -23.542 1.00 89.69 317 ARG A CA 1
ATOM 2465 C C . ARG A 1 317 ? 8.766 10.165 -23.569 1.00 89.69 317 ARG A C 1
ATOM 2467 O O . ARG A 1 317 ? 8.068 10.082 -24.582 1.00 89.69 317 ARG A O 1
ATOM 2474 N N . SER A 1 318 ? 8.577 9.417 -22.491 1.00 91.44 318 SER A N 1
ATOM 2475 C CA . SER A 1 318 ? 7.496 8.436 -22.407 1.00 91.44 318 SER A CA 1
ATOM 2476 C C . SER A 1 318 ? 7.039 8.177 -20.976 1.00 91.44 318 SER A C 1
ATOM 2478 O O . SER A 1 318 ? 7.755 8.454 -20.020 1.00 91.44 318 SER A O 1
ATOM 2480 N N . TRP A 1 319 ? 5.833 7.627 -20.858 1.00 94.44 319 TRP A N 1
ATOM 2481 C CA . TRP A 1 319 ? 5.224 7.169 -19.613 1.00 94.44 319 TRP A CA 1
ATOM 2482 C C . TRP A 1 319 ? 5.129 5.649 -19.693 1.00 94.44 319 TRP A C 1
ATOM 2484 O O . TRP A 1 319 ? 4.173 5.114 -20.250 1.00 94.44 319 TRP A O 1
ATOM 2494 N N . VAL A 1 320 ? 6.188 4.971 -19.260 1.00 94.81 320 VAL A N 1
ATOM 2495 C CA . VAL A 1 320 ? 6.322 3.503 -19.346 1.00 94.81 320 VAL A CA 1
ATOM 2496 C C . VAL A 1 320 ? 6.319 2.832 -17.975 1.00 94.81 320 VAL A C 1
ATOM 2498 O O . VAL A 1 320 ? 6.100 1.624 -17.882 1.00 94.81 320 VAL A O 1
ATOM 2501 N N . ASP A 1 321 ? 6.495 3.629 -16.923 1.00 96.62 321 ASP A N 1
ATOM 2502 C CA . ASP A 1 321 ? 6.419 3.208 -15.534 1.00 96.62 321 ASP A CA 1
ATOM 2503 C C . ASP A 1 321 ? 4.977 3.368 -15.051 1.00 96.62 321 ASP A C 1
ATOM 2505 O O . ASP A 1 321 ? 4.417 4.464 -15.074 1.00 96.62 321 ASP A O 1
ATOM 2509 N N . ILE A 1 322 ? 4.355 2.261 -14.650 1.00 97.19 322 ILE A N 1
ATOM 2510 C CA . ILE A 1 322 ? 2.916 2.211 -14.375 1.00 97.19 322 ILE A CA 1
ATOM 2511 C C . ILE A 1 322 ? 2.698 1.698 -12.956 1.00 97.19 322 ILE A C 1
ATOM 2513 O O . ILE A 1 322 ? 3.378 0.777 -12.495 1.00 97.19 322 ILE A O 1
ATOM 2517 N N . THR A 1 323 ? 1.734 2.303 -12.268 1.00 98.25 323 THR A N 1
ATOM 2518 C CA . THR A 1 323 ? 1.194 1.830 -10.995 1.00 98.25 323 THR A CA 1
ATOM 2519 C C . THR A 1 323 ? -0.240 1.352 -11.232 1.00 98.25 323 THR A C 1
ATOM 2521 O O . THR A 1 323 ? -1.042 2.047 -11.851 1.00 98.25 323 THR A O 1
ATOM 2524 N N . ILE A 1 324 ? -0.569 0.155 -10.761 1.00 98.50 324 ILE A N 1
ATOM 2525 C CA . ILE A 1 324 ? -1.867 -0.503 -10.937 1.00 98.50 324 ILE A CA 1
ATOM 2526 C C . ILE A 1 324 ? -2.314 -0.997 -9.562 1.00 98.50 324 ILE A C 1
ATOM 2528 O O . ILE A 1 324 ? -1.502 -1.515 -8.796 1.00 98.50 324 ILE A O 1
ATOM 2532 N N . SER A 1 325 ? -3.593 -0.871 -9.235 1.00 97.81 325 SER A N 1
ATOM 2533 C CA . SER A 1 325 ? -4.133 -1.401 -7.984 1.00 97.81 325 SER A CA 1
ATOM 2534 C C . SER A 1 325 ? -5.547 -1.933 -8.154 1.00 97.81 325 SER A C 1
ATOM 2536 O O . SER A 1 325 ? -6.211 -1.653 -9.150 1.00 97.81 325 SER A O 1
ATOM 2538 N N . ASP A 1 326 ? -6.042 -2.671 -7.166 1.00 96.88 326 ASP A N 1
ATOM 2539 C CA . ASP A 1 326 ? -7.486 -2.875 -7.054 1.00 96.88 326 ASP A CA 1
ATOM 2540 C C . ASP A 1 326 ? -8.207 -1.568 -6.630 1.00 96.88 326 ASP A C 1
ATOM 2542 O O . ASP A 1 326 ? -7.557 -0.628 -6.142 1.00 96.88 326 ASP A O 1
ATOM 2546 N N . PRO A 1 327 ? -9.543 -1.479 -6.800 1.00 91.69 327 PRO A N 1
ATOM 2547 C CA . PRO A 1 327 ? -10.312 -0.286 -6.443 1.00 91.69 327 PRO A CA 1
ATOM 2548 C C . PRO A 1 327 ? -10.282 0.081 -4.953 1.00 91.69 327 PRO A C 1
ATOM 2550 O O . PRO A 1 327 ? -10.322 1.264 -4.623 1.00 91.69 327 PRO A O 1
ATOM 2553 N N . PHE A 1 328 ? -10.194 -0.897 -4.043 1.00 87.88 328 PHE A N 1
ATOM 2554 C CA . PHE A 1 328 ? -10.126 -0.615 -2.608 1.00 87.88 328 PHE A CA 1
ATOM 2555 C C . PHE A 1 328 ? -8.810 0.084 -2.261 1.00 87.88 328 PHE A C 1
ATOM 2557 O O . PHE A 1 328 ? -8.817 1.060 -1.511 1.00 87.88 328 PHE A O 1
ATOM 2564 N N . LEU A 1 329 ? -7.683 -0.370 -2.812 1.00 91.00 329 LEU A N 1
ATOM 2565 C CA . LEU A 1 329 ? -6.403 0.294 -2.577 1.00 91.00 329 LEU A CA 1
ATOM 2566 C C . LEU A 1 329 ? -6.324 1.661 -3.254 1.00 91.00 329 LEU A C 1
ATOM 2568 O O . LEU A 1 329 ? -5.792 2.592 -2.654 1.00 91.00 329 LEU A O 1
ATOM 2572 N N . LEU A 1 330 ? -6.881 1.792 -4.463 1.00 90.56 330 LEU A N 1
ATOM 2573 C CA . LEU A 1 330 ? -6.897 3.045 -5.223 1.00 90.56 330 LEU A CA 1
ATOM 2574 C C . LEU A 1 330 ? -7.476 4.200 -4.395 1.00 90.56 330 LEU A C 1
ATOM 2576 O O . LEU A 1 330 ? -6.889 5.275 -4.352 1.00 90.56 330 LEU A O 1
ATOM 2580 N N . GLU A 1 331 ? -8.577 3.969 -3.672 1.00 82.69 331 GLU A N 1
ATOM 2581 C CA . GLU A 1 331 ? -9.212 4.983 -2.814 1.00 82.69 331 GLU A CA 1
ATOM 2582 C C . GLU A 1 331 ? -8.358 5.441 -1.615 1.00 82.69 331 GLU A C 1
ATOM 2584 O O . GLU A 1 331 ? -8.717 6.418 -0.944 1.00 82.69 331 GLU A O 1
ATOM 2589 N N . ASN A 1 332 ? -7.270 4.720 -1.328 1.00 82.81 332 ASN A N 1
ATOM 2590 C CA . ASN A 1 332 ? -6.371 4.928 -0.194 1.00 82.81 332 ASN A CA 1
ATOM 2591 C C . ASN A 1 332 ? -4.941 5.313 -0.605 1.00 82.81 332 ASN A C 1
ATOM 2593 O O . ASN A 1 332 ? -4.121 5.610 0.268 1.00 82.81 332 ASN A O 1
ATOM 2597 N N . ILE A 1 333 ? -4.636 5.322 -1.905 1.00 87.88 333 ILE A N 1
ATOM 2598 C CA . ILE A 1 333 ? -3.404 5.901 -2.434 1.00 87.88 333 ILE A CA 1
ATOM 2599 C C . ILE A 1 333 ? -3.616 7.407 -2.587 1.00 87.88 333 ILE A C 1
ATOM 2601 O O . ILE A 1 333 ? -4.602 7.852 -3.167 1.00 87.88 333 ILE A O 1
ATOM 2605 N N . PHE A 1 334 ? -2.676 8.198 -2.082 1.00 82.88 334 PHE A N 1
ATOM 2606 C CA . PHE A 1 334 ? -2.693 9.650 -2.217 1.00 82.88 334 PHE A CA 1
ATOM 2607 C C . PHE A 1 334 ? -1.300 10.185 -2.539 1.00 82.88 334 PHE A C 1
ATOM 2609 O O . PHE A 1 334 ? -0.294 9.484 -2.397 1.00 82.88 334 PHE A O 1
ATOM 2616 N N . GLN A 1 335 ? -1.250 11.443 -2.990 1.00 85.06 335 GLN A N 1
ATOM 2617 C CA . GLN A 1 335 ? -0.010 12.115 -3.399 1.00 85.06 335 GLN A CA 1
ATOM 2618 C C . GLN A 1 335 ? 0.786 11.329 -4.452 1.00 85.06 335 GLN A C 1
ATOM 2620 O O . GLN A 1 335 ? 2.015 11.450 -4.504 1.00 85.06 335 GLN A O 1
ATOM 2625 N N . TRP A 1 336 ? 0.094 10.537 -5.280 1.00 92.62 336 TRP A N 1
ATOM 2626 C CA . TRP A 1 336 ? 0.723 9.865 -6.405 1.00 92.62 336 TRP A CA 1
ATOM 2627 C C . TRP A 1 336 ? 1.256 10.925 -7.363 1.00 92.62 336 TRP A C 1
ATOM 2629 O O . TRP A 1 336 ? 0.532 11.828 -7.761 1.00 92.62 336 TRP A O 1
ATOM 2639 N N . ARG A 1 337 ? 2.536 10.864 -7.711 1.00 92.94 337 ARG A N 1
ATOM 2640 C CA . ARG A 1 337 ? 3.139 11.804 -8.656 1.00 92.94 337 ARG A CA 1
ATOM 2641 C C . ARG A 1 337 ? 4.396 11.226 -9.264 1.00 92.94 337 ARG A C 1
ATOM 2643 O O . ARG A 1 337 ? 5.109 10.464 -8.614 1.00 92.94 337 ARG A O 1
ATOM 2650 N N . VAL A 1 338 ? 4.708 11.677 -10.471 1.00 93.31 338 VAL A N 1
ATOM 2651 C CA . VAL A 1 338 ? 6.057 11.560 -11.023 1.00 93.31 338 VAL A CA 1
ATOM 2652 C C . VAL A 1 338 ? 6.872 12.716 -10.449 1.00 93.31 338 VAL A C 1
ATOM 2654 O O . VAL A 1 338 ? 6.500 13.878 -10.613 1.00 93.31 338 VAL A O 1
ATOM 2657 N N . ASP A 1 339 ? 7.921 12.397 -9.700 1.00 85.62 339 ASP A N 1
ATOM 2658 C CA . ASP A 1 339 ? 8.737 13.385 -9.002 1.00 85.62 339 ASP A CA 1
ATOM 2659 C C . ASP A 1 339 ? 9.816 13.978 -9.920 1.00 85.62 339 ASP A C 1
ATOM 2661 O O . ASP A 1 339 ? 10.372 13.286 -10.770 1.00 85.62 339 ASP A O 1
ATOM 2665 N N . VAL A 1 340 ? 10.123 15.257 -9.703 1.00 81.38 340 VAL A N 1
ATOM 2666 C CA . VAL A 1 340 ? 11.207 16.007 -10.355 1.00 81.38 340 VAL A CA 1
ATOM 2667 C C . VAL A 1 340 ? 12.556 15.805 -9.661 1.00 81.38 340 VAL A C 1
ATOM 2669 O O . VAL A 1 340 ? 13.575 16.313 -10.131 1.00 81.38 340 VAL A O 1
ATOM 2672 N N . GLU A 1 341 ? 12.577 15.113 -8.519 1.00 85.81 341 GLU A N 1
ATOM 2673 C CA . GLU A 1 341 ? 13.818 14.831 -7.810 1.00 85.81 341 GLU A CA 1
ATOM 2674 C C . GLU A 1 341 ? 14.796 14.003 -8.656 1.00 85.81 341 GLU A C 1
ATOM 2676 O O . GLU A 1 341 ? 14.424 12.938 -9.160 1.00 85.81 341 GLU A O 1
ATOM 2681 N N . PRO A 1 342 ? 16.065 14.442 -8.781 1.00 84.69 342 PRO A N 1
ATOM 2682 C CA . PRO A 1 342 ? 17.050 13.737 -9.585 1.00 84.69 342 PRO A CA 1
ATOM 2683 C C . PRO A 1 342 ? 17.245 12.304 -9.101 1.00 84.69 342 PRO A C 1
ATOM 2685 O O . PRO A 1 342 ? 17.599 12.068 -7.947 1.00 84.69 342 PRO A O 1
ATOM 2688 N N . THR A 1 343 ? 17.078 11.346 -10.005 1.00 86.56 343 THR A N 1
ATOM 2689 C CA . THR A 1 343 ? 17.278 9.919 -9.724 1.00 86.56 343 THR A CA 1
ATOM 2690 C C . THR A 1 343 ? 18.680 9.439 -10.087 1.00 86.56 343 THR A C 1
ATOM 2692 O O . THR A 1 343 ? 19.049 8.343 -9.688 1.00 86.56 343 THR A O 1
ATOM 2695 N N . ASN A 1 344 ? 19.468 10.219 -10.841 1.00 89.94 344 ASN A N 1
ATOM 2696 C CA . ASN A 1 344 ? 20.694 9.756 -11.518 1.00 89.94 344 ASN A CA 1
ATOM 2697 C C . ASN A 1 344 ? 20.462 8.540 -12.446 1.00 89.94 344 ASN A C 1
ATOM 2699 O O . ASN A 1 344 ? 21.378 7.747 -12.693 1.00 89.94 344 ASN A O 1
ATOM 2703 N N . SER A 1 345 ? 19.229 8.426 -12.941 1.00 90.00 345 SER A N 1
ATOM 2704 C CA . SER A 1 345 ? 18.743 7.556 -14.011 1.00 90.00 345 SER A CA 1
ATOM 2705 C C . SER A 1 345 ? 18.097 8.449 -15.084 1.00 90.00 345 SER A C 1
ATOM 2707 O O . SER A 1 345 ? 17.846 9.630 -14.842 1.00 90.00 345 SER A O 1
ATOM 2709 N N . ASP A 1 346 ? 17.837 7.912 -16.272 1.00 90.50 346 ASP A N 1
ATOM 2710 C CA . ASP A 1 346 ? 16.973 8.555 -17.273 1.00 90.50 346 ASP A CA 1
ATOM 2711 C C . ASP A 1 346 ? 15.476 8.356 -16.972 1.00 90.50 346 ASP A C 1
ATOM 2713 O O . ASP A 1 346 ? 14.630 8.964 -17.629 1.00 90.50 346 ASP A O 1
ATOM 2717 N N . HIS A 1 347 ? 15.141 7.561 -15.952 1.00 94.44 347 HIS A N 1
ATOM 2718 C CA . HIS A 1 347 ? 13.791 7.474 -15.406 1.00 94.44 347 HIS A CA 1
ATOM 2719 C C . HIS A 1 347 ? 13.580 8.420 -14.220 1.00 94.44 347 HIS A C 1
ATOM 2721 O O . HIS A 1 347 ? 14.378 8.469 -13.278 1.00 94.44 347 HIS A O 1
ATOM 2727 N N . ASN A 1 348 ? 12.442 9.106 -14.229 1.00 94.62 348 ASN A N 1
ATOM 2728 C CA . ASN A 1 348 ? 11.902 9.835 -13.091 1.00 94.62 348 ASN A CA 1
ATOM 2729 C C . ASN A 1 348 ? 11.173 8.861 -12.154 1.00 94.62 348 ASN A C 1
ATOM 2731 O O . ASN A 1 348 ? 10.495 7.931 -12.590 1.00 94.62 348 ASN A O 1
ATOM 2735 N N . SER A 1 349 ? 11.294 9.073 -10.844 1.00 95.25 349 SER A N 1
ATOM 2736 C CA . SER A 1 349 ? 10.632 8.217 -9.855 1.00 95.25 349 SER A CA 1
ATOM 2737 C C . SER A 1 349 ? 9.150 8.557 -9.709 1.00 95.25 349 SER A C 1
ATOM 2739 O O . SER A 1 349 ? 8.793 9.732 -9.694 1.00 95.25 349 SER A O 1
ATOM 2741 N N . ILE A 1 350 ? 8.308 7.559 -9.467 1.00 96.94 350 ILE A N 1
ATOM 2742 C CA . ILE A 1 350 ? 6.928 7.745 -9.014 1.00 96.94 350 ILE A CA 1
ATOM 2743 C C . ILE A 1 350 ? 6.900 7.638 -7.489 1.00 96.94 350 ILE A C 1
ATOM 2745 O O . ILE A 1 350 ? 7.336 6.630 -6.936 1.00 96.94 350 ILE A O 1
ATOM 2749 N N . LEU A 1 351 ? 6.365 8.645 -6.801 1.00 94.81 351 LEU A N 1
ATOM 2750 C CA . LEU A 1 351 ? 6.135 8.612 -5.357 1.00 94.81 351 LEU A CA 1
ATOM 2751 C C . LEU A 1 351 ? 4.637 8.549 -5.085 1.00 94.81 351 LEU A C 1
ATOM 2753 O O . LEU A 1 351 ? 3.868 9.263 -5.719 1.00 94.81 351 LEU A O 1
ATOM 2757 N N . HIS A 1 352 ? 4.229 7.729 -4.125 1.00 92.50 352 HIS A N 1
ATOM 2758 C CA . HIS A 1 352 ? 2.877 7.750 -3.585 1.00 92.50 352 HIS A CA 1
ATOM 2759 C C . HIS A 1 352 ? 2.880 7.338 -2.114 1.00 92.50 352 HIS A C 1
ATOM 2761 O O . HIS A 1 352 ? 3.760 6.604 -1.655 1.00 92.50 352 HIS A O 1
ATOM 2767 N N . SER A 1 353 ? 1.871 7.792 -1.383 1.00 88.06 353 SER A N 1
ATOM 2768 C CA . SER A 1 353 ? 1.663 7.435 0.014 1.00 88.06 353 SER A CA 1
ATOM 2769 C C . SER A 1 353 ? 0.390 6.614 0.168 1.00 88.06 353 SER A C 1
ATOM 2771 O O . SER A 1 353 ? -0.562 6.734 -0.605 1.00 88.06 353 SER A O 1
ATOM 2773 N N . GLN A 1 354 ? 0.387 5.765 1.188 1.00 84.12 354 GLN A N 1
ATOM 2774 C CA . GLN A 1 354 ? -0.802 5.092 1.692 1.00 84.12 354 GLN A CA 1
ATOM 2775 C C . GLN A 1 354 ? -0.902 5.352 3.188 1.00 84.12 354 GLN A C 1
ATOM 2777 O O . GLN A 1 354 ? 0.110 5.411 3.882 1.00 84.12 354 GLN A O 1
ATOM 2782 N N . HIS A 1 355 ? -2.122 5.497 3.685 1.00 70.38 355 HIS A N 1
ATOM 2783 C CA . HIS A 1 355 ? -2.375 5.567 5.118 1.00 70.38 355 HIS A CA 1
ATOM 2784 C C . HIS A 1 355 ? -2.092 4.187 5.706 1.00 70.38 355 HIS A C 1
ATOM 2786 O O . HIS A 1 355 ? -2.639 3.223 5.170 1.00 70.38 355 HIS A O 1
ATOM 2792 N N . GLU A 1 356 ? -1.212 4.106 6.710 1.00 62.69 356 GLU A N 1
ATOM 2793 C CA . GLU A 1 356 ? -0.844 2.843 7.377 1.00 62.69 356 GLU A CA 1
ATOM 2794 C C . GLU A 1 356 ? -2.068 2.113 7.964 1.00 62.69 356 GLU A C 1
ATOM 2796 O O . GLU A 1 356 ? -3.005 2.810 8.433 1.00 62.69 356 GLU A O 1
#